Protein AF-A0A7I4BQN8-F1 (afdb_monomer)

InterPro domains:
  IPR002719 Retinoblastoma-associated protein, B-box [PF01857] (21-148)
  IPR013763 Cyclin-like domain [SM00385] (34-144)
  IPR028309 Retinoblastoma protein family [PTHR13742] (4-157)
  IPR036915 Cyclin-like superfamily [SSF47954] (19-157)

Sequence (182 aa):
MVVPQRPNPQAGGETCAETCINVFFQKVLKLAAVRIRNLCERLQQSQQVVERVNRALHHALNHETGLFFNRHIDQIILCCVYGICKVSKVNVTFRDIIYHYRKQPQCKPYVFRNVLLDGSVVWRSGKAGQETGDIIRFYNEVFVPSTKSFLLQVGSSAGVAVPSSVGVPYERNQGEGDPLSW

pLDDT: mean 80.99, std 22.47, range [32.09, 98.69]

Structure (mmCIF, N/CA/C/O backbone):
data_AF-A0A7I4BQN8-F1
#
_entry.id   AF-A0A7I4BQN8-F1
#
loop_
_atom_site.group_PDB
_atom_site.id
_atom_site.type_symbol
_atom_site.label_atom_id
_atom_site.label_alt_id
_atom_site.label_comp_id
_atom_site.label_asym_id
_atom_site.label_entity_id
_atom_site.label_seq_id
_atom_site.pdbx_PDB_ins_code
_atom_site.Cartn_x
_atom_site.Cartn_y
_atom_site.Cartn_z
_atom_site.occupancy
_atom_site.B_iso_or_equiv
_atom_site.auth_seq_id
_atom_site.auth_comp_id
_atom_site.auth_asym_id
_atom_site.auth_atom_id
_atom_site.pdbx_PDB_model_num
ATOM 1 N N . MET A 1 1 ? 38.371 32.987 -44.147 1.00 41.25 1 MET A N 1
ATOM 2 C CA . MET A 1 1 ? 38.234 31.614 -43.617 1.00 41.25 1 MET A CA 1
ATOM 3 C C . MET A 1 1 ? 37.300 31.683 -42.420 1.00 41.25 1 MET A C 1
ATOM 5 O O . MET A 1 1 ? 37.658 32.321 -41.441 1.00 41.25 1 MET A O 1
ATOM 9 N N . VAL A 1 2 ? 36.079 31.155 -42.532 1.00 45.06 2 VAL A N 1
ATOM 10 C CA . VAL A 1 2 ? 35.080 31.182 -41.450 1.00 45.06 2 VAL A CA 1
ATOM 11 C C . VAL A 1 2 ? 35.150 29.844 -40.720 1.00 45.06 2 VAL A C 1
ATOM 13 O O . VAL A 1 2 ? 34.998 28.795 -41.339 1.00 45.06 2 VAL A O 1
ATOM 16 N N . VAL A 1 3 ? 35.442 29.886 -39.422 1.00 51.47 3 VAL A N 1
ATOM 17 C CA . VAL A 1 3 ? 35.467 28.710 -38.544 1.00 51.47 3 VAL A CA 1
ATOM 18 C C . VAL A 1 3 ? 34.018 28.265 -38.300 1.00 51.47 3 VAL A C 1
ATOM 20 O O . VAL A 1 3 ? 33.203 29.113 -37.930 1.00 51.47 3 VAL A O 1
ATOM 23 N N . PRO A 1 4 ? 33.655 26.981 -38.482 1.00 48.03 4 PRO A N 1
ATOM 24 C CA . PRO A 1 4 ? 32.304 26.529 -38.189 1.00 48.03 4 PRO A CA 1
ATOM 25 C C . PRO A 1 4 ? 32.097 26.527 -36.672 1.00 48.03 4 PRO A C 1
ATOM 27 O O . PRO A 1 4 ? 32.799 25.831 -35.936 1.00 48.03 4 PRO A O 1
ATOM 30 N N . GLN A 1 5 ? 31.142 27.325 -36.197 1.00 51.38 5 GLN A N 1
ATOM 31 C CA . GLN A 1 5 ? 30.712 27.284 -34.804 1.00 51.38 5 GLN A CA 1
ATOM 32 C C . GLN A 1 5 ? 30.007 25.950 -34.525 1.00 51.38 5 GLN A C 1
ATOM 34 O O . GLN A 1 5 ? 29.141 25.515 -35.285 1.00 51.38 5 GLN A O 1
ATOM 39 N N . ARG A 1 6 ? 30.398 25.292 -33.428 1.00 54.22 6 ARG A N 1
ATOM 40 C CA . ARG A 1 6 ? 29.729 24.090 -32.917 1.00 54.22 6 ARG A CA 1
ATOM 41 C C . ARG A 1 6 ? 28.291 24.443 -32.506 1.00 54.22 6 ARG A C 1
ATOM 43 O O . ARG A 1 6 ? 28.106 25.485 -31.878 1.00 54.22 6 ARG A O 1
ATOM 50 N N . PRO A 1 7 ? 27.289 23.599 -32.807 1.00 46.56 7 PRO A N 1
ATOM 51 C CA . PRO A 1 7 ? 25.925 23.837 -32.356 1.00 46.56 7 PRO A CA 1
ATOM 52 C C . PRO A 1 7 ? 25.850 23.807 -30.822 1.00 46.56 7 PRO A C 1
ATOM 54 O O . PRO A 1 7 ? 26.433 22.943 -30.166 1.00 46.56 7 PRO A O 1
ATOM 57 N N . ASN A 1 8 ? 25.151 24.797 -30.268 1.00 51.88 8 ASN A N 1
ATOM 58 C CA . ASN A 1 8 ? 24.903 24.979 -28.841 1.00 51.88 8 ASN A CA 1
ATOM 59 C C . ASN A 1 8 ? 24.049 23.807 -28.292 1.00 51.88 8 ASN A C 1
ATOM 61 O O . ASN A 1 8 ? 23.021 23.509 -28.898 1.00 51.88 8 ASN A O 1
ATOM 65 N N . PRO A 1 9 ? 24.392 23.158 -27.158 1.00 52.00 9 PRO A N 1
ATOM 66 C CA . PRO A 1 9 ? 23.610 22.041 -26.613 1.00 52.00 9 PRO A CA 1
ATOM 67 C C . PRO A 1 9 ? 22.305 22.451 -25.905 1.00 52.00 9 PRO A C 1
ATOM 69 O O . PRO A 1 9 ? 21.600 21.601 -25.367 1.00 52.00 9 PRO A O 1
ATOM 72 N N . GLN A 1 10 ? 21.941 23.735 -25.897 1.00 51.72 10 GLN A N 1
ATOM 73 C CA . GLN A 1 10 ? 20.692 24.216 -25.298 1.00 51.72 10 GLN A CA 1
ATOM 74 C C . GLN A 1 10 ? 19.518 24.120 -26.279 1.00 51.72 10 GLN A C 1
ATOM 76 O O . GLN A 1 10 ? 18.952 25.118 -26.711 1.00 51.72 10 GLN A O 1
ATOM 81 N N . ALA A 1 11 ? 19.136 22.892 -26.605 1.00 48.22 11 ALA A N 1
ATOM 82 C CA . ALA A 1 11 ? 17.805 22.573 -27.102 1.00 48.22 11 ALA A CA 1
ATOM 83 C C . ALA A 1 11 ? 17.285 21.414 -26.251 1.00 48.22 11 ALA A C 1
ATOM 85 O O . ALA A 1 11 ? 17.312 20.256 -26.657 1.00 48.22 11 ALA A O 1
ATOM 86 N N . GLY A 1 12 ? 16.888 21.738 -25.017 1.00 56.34 12 GLY A N 1
ATOM 87 C CA . GLY A 1 12 ? 16.214 20.820 -24.101 1.00 56.34 12 GLY A CA 1
ATOM 88 C C . GLY A 1 12 ? 14.800 20.525 -24.591 1.00 56.34 12 GLY A C 1
ATOM 89 O O . GLY A 1 12 ? 13.831 21.006 -24.013 1.00 56.34 12 GLY A O 1
ATOM 90 N N . GLY A 1 13 ? 14.687 19.801 -25.702 1.00 61.22 13 GLY A N 1
ATOM 91 C CA . GLY A 1 13 ? 13.446 19.141 -26.072 1.00 61.22 13 GLY A CA 1
ATOM 92 C C . GLY A 1 13 ? 13.285 17.916 -25.186 1.00 61.22 13 GLY A C 1
ATOM 93 O O . GLY A 1 13 ? 14.194 17.087 -25.143 1.00 61.22 13 GLY A O 1
ATOM 94 N N . GLU A 1 14 ? 12.154 17.814 -24.485 1.00 63.44 14 GLU A N 1
ATOM 95 C CA . GLU A 1 14 ? 11.767 16.572 -23.814 1.00 63.44 14 GLU A CA 1
ATOM 96 C C . GLU A 1 14 ? 11.912 15.417 -24.809 1.00 63.44 14 GLU A C 1
ATOM 98 O O . GLU A 1 14 ? 11.406 15.457 -25.936 1.00 63.44 14 GLU A O 1
ATOM 103 N N . THR A 1 15 ? 12.660 14.394 -24.419 1.00 82.19 15 THR A N 1
ATOM 104 C CA . THR A 1 15 ? 12.849 13.225 -25.268 1.00 82.19 15 THR A CA 1
ATOM 105 C C . THR A 1 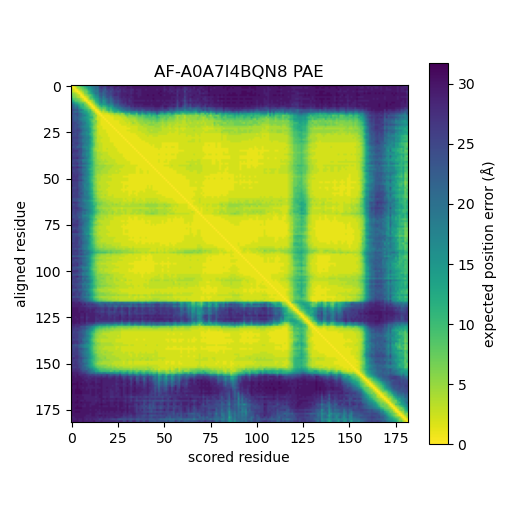15 ? 11.535 12.449 -25.357 1.00 82.19 15 THR A C 1
ATOM 107 O O . THR A 1 15 ? 10.757 12.386 -24.405 1.00 82.19 15 THR A O 1
ATOM 110 N N . CYS A 1 16 ? 11.297 11.767 -26.482 1.00 84.62 16 CYS A N 1
ATOM 111 C CA . CY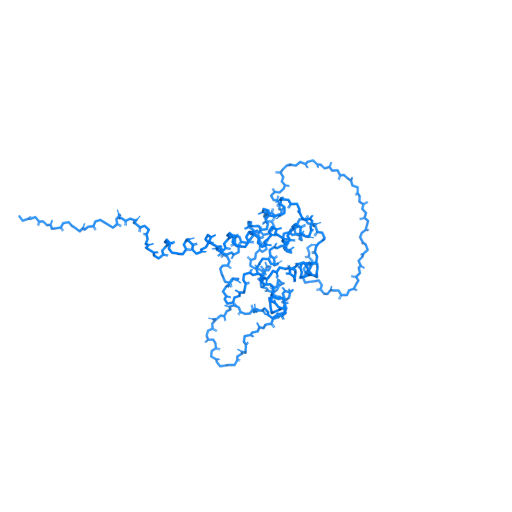S A 1 16 ? 10.142 10.871 -26.629 1.00 84.62 16 CYS A CA 1
ATOM 112 C C . CYS A 1 16 ? 10.051 9.848 -25.471 1.00 84.62 16 CYS A C 1
ATOM 114 O O . CYS A 1 16 ? 8.956 9.498 -25.029 1.00 84.62 16 CYS A O 1
ATOM 116 N N . ALA A 1 17 ? 11.200 9.420 -24.928 1.00 86.00 17 ALA A N 1
ATOM 117 C CA . ALA A 1 17 ? 11.277 8.529 -23.774 1.00 86.00 17 ALA A CA 1
ATOM 118 C C . ALA A 1 17 ? 10.725 9.175 -22.491 1.00 86.00 17 ALA A C 1
ATOM 120 O O . ALA A 1 17 ? 9.908 8.558 -21.807 1.00 86.00 17 ALA A O 1
ATOM 121 N N . GLU A 1 18 ? 11.109 10.417 -22.189 1.00 88.25 18 GLU A N 1
ATOM 122 C CA . GLU A 1 18 ? 10.590 11.169 -21.039 1.00 88.25 18 GLU A CA 1
ATOM 123 C C . GLU A 1 18 ? 9.077 11.372 -21.149 1.00 88.25 18 GLU A C 1
ATOM 125 O O . GLU A 1 18 ? 8.344 11.091 -20.198 1.00 88.25 18 GLU A O 1
ATOM 130 N N . THR A 1 19 ? 8.575 11.749 -22.330 1.00 90.12 19 THR A N 1
ATOM 131 C CA . THR A 1 19 ? 7.130 11.870 -22.566 1.00 90.12 19 THR A CA 1
ATOM 132 C C . THR A 1 19 ? 6.407 10.537 -22.343 1.00 90.12 19 THR A C 1
ATOM 134 O O . THR A 1 19 ? 5.370 10.498 -21.676 1.00 90.12 19 THR A O 1
ATOM 137 N N . CYS A 1 20 ? 6.949 9.425 -22.852 1.00 90.62 20 CYS A N 1
ATOM 138 C CA . CYS A 1 20 ? 6.362 8.094 -22.667 1.00 90.62 20 CYS A CA 1
ATOM 139 C C . CYS A 1 20 ? 6.287 7.694 -21.188 1.00 90.62 20 CYS A C 1
ATOM 141 O O . CYS A 1 20 ? 5.246 7.216 -20.727 1.00 90.62 20 CYS A O 1
ATOM 143 N N . ILE A 1 21 ? 7.370 7.916 -20.440 1.00 88.25 21 ILE A N 1
ATOM 144 C CA . ILE A 1 21 ? 7.441 7.633 -19.004 1.00 88.25 21 ILE A CA 1
ATOM 145 C C . ILE A 1 21 ? 6.419 8.492 -18.251 1.00 88.25 21 ILE A C 1
ATOM 147 O O . ILE A 1 21 ? 5.638 7.960 -17.460 1.00 88.25 21 ILE A O 1
ATOM 151 N N . ASN A 1 22 ? 6.338 9.787 -18.555 1.00 89.00 22 ASN A N 1
ATOM 152 C CA . ASN A 1 22 ? 5.383 10.700 -17.927 1.00 89.00 22 ASN A CA 1
ATOM 153 C C . ASN A 1 22 ? 3.931 10.253 -18.147 1.00 89.00 22 ASN A C 1
ATOM 155 O O . ASN A 1 22 ? 3.148 10.173 -17.196 1.00 89.00 22 ASN A O 1
ATOM 159 N N . VAL A 1 23 ? 3.565 9.890 -19.380 1.00 92.25 23 VAL A N 1
ATOM 160 C CA . VAL A 1 23 ? 2.219 9.385 -19.696 1.00 92.25 23 VAL A CA 1
ATOM 161 C C . VAL A 1 23 ? 1.932 8.072 -18.964 1.00 92.25 23 VAL A C 1
ATOM 163 O O . VAL A 1 23 ? 0.823 7.879 -18.453 1.00 92.25 23 VAL A O 1
ATOM 166 N N . PHE A 1 24 ? 2.911 7.168 -18.887 1.00 90.38 24 PHE A N 1
ATOM 167 C CA . PHE A 1 24 ? 2.781 5.920 -18.140 1.00 90.38 24 PHE A CA 1
ATOM 168 C C . PHE A 1 24 ? 2.517 6.183 -16.652 1.00 90.38 24 PHE A C 1
ATOM 170 O O . PHE A 1 24 ? 1.503 5.715 -16.126 1.00 90.38 24 PHE A O 1
ATOM 177 N N . PHE A 1 25 ? 3.350 6.993 -15.993 1.00 89.12 25 PHE A N 1
ATOM 178 C CA . PHE A 1 25 ? 3.177 7.339 -14.580 1.00 89.12 25 PHE A CA 1
ATOM 179 C C . PHE A 1 25 ? 1.830 8.012 -14.319 1.00 89.12 25 PHE A C 1
ATOM 181 O O . PHE A 1 25 ? 1.128 7.632 -13.384 1.00 89.12 25 PHE A O 1
ATOM 188 N N . GLN A 1 26 ? 1.396 8.940 -15.175 1.00 92.50 26 GLN A N 1
ATOM 189 C CA . GLN A 1 26 ? 0.079 9.564 -15.040 1.00 92.50 26 GLN A CA 1
ATOM 190 C C . GLN A 1 26 ? -1.063 8.543 -15.084 1.00 92.50 26 GLN A C 1
ATOM 192 O O . GLN A 1 26 ? -2.012 8.646 -14.306 1.00 92.50 26 GLN A O 1
ATOM 197 N N . LYS A 1 27 ? -0.998 7.550 -15.979 1.00 94.38 27 LYS A N 1
ATOM 198 C CA . LYS A 1 27 ? -2.008 6.483 -16.050 1.00 94.38 27 LYS A CA 1
ATOM 199 C C . LYS A 1 27 ? -1.984 5.606 -14.799 1.00 94.38 27 LYS A C 1
ATOM 201 O O . LYS A 1 27 ? -3.048 5.307 -14.256 1.00 94.38 27 LYS A O 1
ATOM 206 N N . VAL A 1 28 ? -0.794 5.240 -14.325 1.00 92.88 28 VAL A N 1
ATOM 207 C CA . VAL A 1 28 ? -0.602 4.448 -13.102 1.00 92.88 28 VAL A CA 1
ATOM 208 C C . VAL A 1 28 ? -1.170 5.176 -11.882 1.00 92.88 28 VAL A C 1
ATOM 210 O O . VAL A 1 28 ? -1.964 4.597 -11.141 1.00 92.88 28 VAL A O 1
ATOM 213 N N . LEU A 1 29 ? -0.845 6.460 -11.714 1.00 94.56 29 LEU A N 1
ATOM 214 C CA . LEU A 1 29 ? -1.335 7.283 -10.608 1.00 94.56 29 LEU A CA 1
ATOM 215 C C . LEU A 1 29 ? -2.854 7.477 -10.665 1.00 94.56 29 LEU A C 1
ATOM 217 O O . LEU A 1 29 ? -3.524 7.328 -9.647 1.00 94.56 29 LEU A O 1
ATOM 221 N N . LYS A 1 30 ? -3.430 7.722 -11.850 1.00 95.81 30 LYS A N 1
ATOM 222 C CA . LYS A 1 30 ? -4.893 7.817 -12.024 1.00 95.81 30 LYS A CA 1
ATOM 223 C C . LYS A 1 30 ? -5.597 6.517 -11.638 1.00 95.81 30 LYS A C 1
ATOM 225 O O . LYS A 1 30 ? -6.585 6.545 -10.905 1.00 95.81 30 LYS A O 1
ATOM 230 N N . LEU A 1 31 ? -5.088 5.377 -12.106 1.00 96.25 31 LEU A N 1
ATOM 231 C CA . LEU A 1 31 ? -5.624 4.062 -11.759 1.00 96.25 31 LEU A CA 1
ATOM 232 C C . LEU A 1 31 ? -5.550 3.815 -10.249 1.00 96.25 31 LEU A C 1
ATOM 234 O O . LEU A 1 31 ? -6.529 3.380 -9.640 1.00 96.25 31 LEU A O 1
ATOM 238 N N . ALA A 1 32 ? -4.406 4.116 -9.641 1.00 97.62 32 ALA A N 1
ATOM 239 C CA . ALA A 1 32 ? -4.209 3.937 -8.216 1.00 97.62 32 ALA A CA 1
ATOM 240 C C . ALA A 1 32 ? -5.113 4.854 -7.383 1.00 97.62 32 ALA A C 1
ATOM 242 O O . ALA A 1 32 ? -5.718 4.382 -6.426 1.00 97.62 32 ALA A O 1
ATOM 243 N N . ALA A 1 33 ? -5.307 6.111 -7.790 1.00 97.88 33 ALA A N 1
ATOM 244 C CA . ALA A 1 33 ? -6.221 7.042 -7.130 1.00 97.88 33 ALA A CA 1
ATOM 245 C C . ALA A 1 33 ? -7.671 6.529 -7.129 1.00 97.88 33 ALA A C 1
ATOM 247 O O . ALA A 1 33 ? -8.361 6.618 -6.112 1.00 97.88 33 ALA A O 1
ATOM 248 N N . VAL A 1 34 ? -8.130 5.921 -8.232 1.00 98.06 34 VAL A N 1
ATOM 249 C CA . VAL A 1 34 ? -9.453 5.271 -8.290 1.00 98.06 34 VAL A CA 1
ATOM 250 C C . VAL A 1 34 ? -9.530 4.102 -7.306 1.00 98.06 34 VAL A C 1
ATOM 252 O O . VAL A 1 34 ? -10.519 3.976 -6.582 1.00 98.06 34 VAL A O 1
ATOM 255 N N . ARG A 1 35 ? -8.496 3.255 -7.242 1.00 98.25 35 ARG A N 1
ATOM 256 C CA . ARG A 1 35 ? -8.448 2.108 -6.318 1.00 98.25 35 ARG A CA 1
ATOM 257 C C . ARG A 1 35 ? -8.409 2.543 -4.854 1.00 98.25 35 ARG A C 1
ATOM 259 O O . ARG A 1 35 ? -9.150 1.977 -4.051 1.00 98.25 35 ARG A O 1
ATOM 266 N N . ILE A 1 36 ? -7.602 3.558 -4.531 1.00 98.56 36 ILE A N 1
ATOM 267 C CA . ILE A 1 36 ? -7.510 4.178 -3.203 1.00 98.56 36 ILE A CA 1
ATOM 268 C C . ILE A 1 36 ? -8.873 4.720 -2.798 1.00 98.56 36 ILE A C 1
ATOM 270 O O . ILE A 1 36 ? -9.371 4.343 -1.743 1.00 98.56 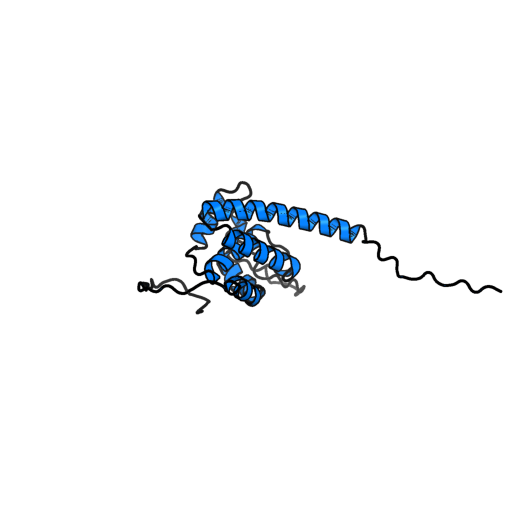36 ILE A O 1
ATOM 274 N N . ARG A 1 37 ? -9.506 5.541 -3.646 1.00 98.25 37 ARG A N 1
ATOM 275 C CA . ARG A 1 37 ? -10.812 6.137 -3.344 1.00 98.25 37 ARG A CA 1
ATOM 276 C C . ARG A 1 37 ? -11.849 5.065 -3.011 1.00 98.25 37 ARG A C 1
ATOM 278 O O . ARG A 1 37 ? -12.405 5.085 -1.922 1.00 98.25 37 ARG A O 1
ATOM 285 N N . ASN A 1 38 ? -12.012 4.067 -3.882 1.00 97.88 38 ASN A N 1
ATOM 286 C CA . ASN A 1 38 ? -12.952 2.964 -3.654 1.00 97.88 38 ASN A CA 1
ATOM 287 C C . ASN A 1 38 ? -12.657 2.175 -2.366 1.00 97.88 38 ASN A C 1
ATOM 289 O O . ASN A 1 38 ? -13.575 1.674 -1.718 1.00 97.88 38 ASN A O 1
ATOM 293 N N . LEU A 1 39 ? -11.380 1.982 -2.021 1.00 98.31 39 LEU A N 1
ATOM 294 C CA . LEU A 1 39 ? -10.988 1.252 -0.816 1.00 98.31 39 LEU A CA 1
ATOM 295 C C . LEU A 1 39 ? -11.273 2.073 0.446 1.00 98.31 39 LEU A C 1
ATOM 297 O O . LEU A 1 39 ? -11.905 1.573 1.372 1.00 98.31 39 LEU A O 1
ATOM 301 N N . CYS A 1 40 ? -10.847 3.334 0.457 1.00 98.44 40 CYS A N 1
ATOM 302 C CA . CYS A 1 40 ? -11.034 4.265 1.561 1.00 98.44 40 CYS A CA 1
ATOM 303 C C . CYS A 1 40 ? -12.513 4.585 1.817 1.00 98.44 40 CYS A C 1
ATOM 305 O O . CYS A 1 40 ? -12.913 4.618 2.974 1.00 98.44 40 CYS A O 1
ATOM 307 N N . GLU A 1 41 ? -13.338 4.735 0.776 1.00 97.94 41 GLU A N 1
ATOM 308 C CA . GLU A 1 41 ? -14.796 4.901 0.910 1.00 97.94 41 GLU A CA 1
ATOM 309 C C . GLU A 1 41 ? -15.427 3.710 1.641 1.00 97.94 41 GLU A C 1
ATOM 311 O O . GLU A 1 41 ? -16.210 3.878 2.574 1.00 97.94 41 GLU A O 1
ATOM 316 N N . ARG A 1 42 ? -15.043 2.483 1.269 1.00 97.88 42 ARG A N 1
ATOM 317 C CA . ARG A 1 42 ? -15.546 1.263 1.919 1.00 97.88 42 ARG A CA 1
ATOM 318 C C . ARG A 1 42 ? -15.056 1.106 3.359 1.00 97.88 42 ARG A C 1
ATOM 320 O O . ARG A 1 42 ? -15.768 0.511 4.159 1.00 97.88 42 ARG A O 1
ATOM 327 N N . LEU A 1 43 ? -13.871 1.633 3.660 1.00 97.88 43 LEU A N 1
ATOM 328 C CA . LEU A 1 43 ? -13.301 1.733 5.005 1.00 97.88 43 LEU A CA 1
ATOM 329 C C . LEU A 1 43 ? -13.816 2.961 5.779 1.00 97.88 43 LEU A C 1
ATOM 331 O O . LEU A 1 43 ? -13.325 3.215 6.874 1.00 97.88 43 LEU A O 1
ATOM 335 N N . GLN A 1 44 ? -14.758 3.734 5.223 1.00 97.69 44 GLN A N 1
ATOM 336 C CA . GLN A 1 44 ? -15.331 4.940 5.838 1.00 97.69 44 GLN A CA 1
ATOM 337 C C . GLN A 1 44 ? -14.283 6.003 6.215 1.00 97.69 44 GLN A C 1
ATOM 339 O O . GLN A 1 44 ? -14.393 6.687 7.230 1.00 97.69 44 GLN A O 1
ATOM 344 N N . GLN A 1 45 ? -13.240 6.142 5.397 1.00 97.69 45 GLN A N 1
ATOM 345 C CA . GLN A 1 45 ? -12.167 7.108 5.621 1.00 97.69 45 GLN A CA 1
ATOM 346 C C . GLN A 1 45 ? -12.530 8.487 5.065 1.00 97.69 45 GLN A C 1
ATOM 348 O O . GLN A 1 45 ? -13.197 8.607 4.037 1.00 97.69 45 GLN A O 1
ATOM 353 N N . SER A 1 46 ? -12.054 9.542 5.731 1.00 96.88 46 SER A N 1
ATOM 354 C CA . SER A 1 46 ? -12.304 10.921 5.306 1.00 96.88 46 SER A CA 1
ATOM 355 C C . SER A 1 46 ? -11.530 11.284 4.035 1.00 96.88 46 SER A C 1
ATOM 357 O O . SER A 1 46 ? -10.478 10.717 3.732 1.00 96.88 46 SER A O 1
ATOM 359 N N . GLN A 1 47 ? -12.007 12.306 3.321 1.00 96.62 47 GLN A N 1
ATOM 360 C CA . GLN A 1 47 ? -11.325 12.841 2.139 1.00 96.62 47 GLN A CA 1
ATOM 361 C C . GLN A 1 47 ? -9.881 13.289 2.446 1.00 96.62 47 GLN A C 1
ATOM 363 O O . GLN A 1 47 ? -8.973 13.068 1.648 1.00 96.62 47 GLN A O 1
ATOM 368 N N . GLN A 1 48 ? -9.641 13.819 3.650 1.00 96.06 48 GLN A N 1
ATOM 369 C CA . GLN A 1 48 ? -8.302 14.173 4.131 1.00 96.06 48 GLN A CA 1
ATOM 370 C C . GLN A 1 48 ? -7.368 12.953 4.209 1.00 96.06 48 GLN A C 1
ATOM 372 O O . GLN A 1 48 ? -6.201 13.034 3.827 1.00 96.06 48 GLN A O 1
ATOM 377 N N . VAL A 1 49 ? -7.869 11.799 4.667 1.00 96.38 49 VAL A N 1
ATOM 378 C CA . VAL A 1 49 ? -7.097 10.545 4.671 1.00 96.38 49 VAL A CA 1
ATOM 379 C C . VAL A 1 49 ? -6.813 10.092 3.240 1.00 96.38 49 VAL A C 1
ATOM 381 O O . VAL A 1 49 ? -5.670 9.764 2.930 1.00 96.38 49 VAL A O 1
ATOM 384 N N . VAL A 1 50 ? -7.807 10.140 2.347 1.00 98.00 50 VAL A N 1
ATOM 385 C CA . VAL A 1 50 ? -7.645 9.782 0.925 1.00 98.00 50 VAL A CA 1
ATOM 386 C C . VAL A 1 50 ? -6.538 10.606 0.263 1.00 98.00 50 VAL A C 1
ATOM 388 O O . VAL A 1 50 ? -5.681 10.057 -0.430 1.00 98.00 50 VAL A O 1
ATOM 391 N N . GLU A 1 51 ? -6.509 11.917 0.490 1.00 97.44 51 GLU A N 1
ATOM 392 C CA . GLU A 1 51 ? -5.480 12.812 -0.051 1.00 97.44 51 GLU A CA 1
ATOM 393 C C . GLU A 1 51 ? -4.089 12.485 0.495 1.00 97.44 51 GLU A C 1
ATOM 395 O O . GLU A 1 51 ? -3.125 12.390 -0.269 1.00 97.44 51 GLU A O 1
ATOM 400 N N . ARG A 1 52 ? -3.975 12.231 1.803 1.00 97.62 52 ARG A N 1
ATOM 401 C CA . ARG A 1 52 ? -2.711 11.817 2.433 1.00 97.62 52 ARG A CA 1
ATOM 402 C C . ARG A 1 52 ? -2.217 10.466 1.910 1.00 97.62 52 ARG A C 1
ATOM 404 O O . ARG A 1 52 ? -1.021 10.327 1.665 1.00 97.62 52 ARG A O 1
ATOM 411 N N . VAL A 1 53 ? -3.112 9.505 1.666 1.00 98.31 53 VAL A N 1
ATOM 412 C CA . VAL A 1 53 ? -2.774 8.213 1.039 1.00 98.31 53 VAL A CA 1
ATOM 413 C C . VAL A 1 53 ? -2.271 8.412 -0.388 1.00 98.31 53 VAL A C 1
ATOM 415 O O . VAL A 1 53 ? -1.248 7.835 -0.750 1.00 98.31 53 VAL A O 1
ATOM 418 N N . ASN A 1 54 ? -2.927 9.257 -1.189 1.00 97.94 54 ASN A N 1
ATOM 419 C CA . ASN A 1 54 ? -2.446 9.575 -2.537 1.00 97.94 54 ASN A CA 1
ATOM 420 C C . ASN A 1 54 ? -1.058 10.233 -2.496 1.00 97.94 54 ASN A C 1
ATOM 422 O O . ASN A 1 54 ? -0.177 9.839 -3.258 1.00 97.94 54 ASN A O 1
ATOM 426 N N . ARG A 1 55 ? -0.814 11.164 -1.563 1.00 97.38 55 ARG A N 1
ATOM 427 C CA . ARG A 1 55 ? 0.517 11.763 -1.356 1.00 97.38 55 ARG A CA 1
ATOM 428 C C . ARG A 1 55 ? 1.571 10.716 -0.984 1.00 97.38 55 ARG A C 1
ATOM 430 O O . ARG A 1 55 ? 2.664 10.750 -1.542 1.00 97.38 55 ARG A O 1
ATOM 437 N N . ALA A 1 56 ? 1.243 9.780 -0.091 1.00 97.62 56 ALA A N 1
ATOM 438 C CA . ALA A 1 56 ? 2.128 8.675 0.280 1.00 97.62 56 ALA A CA 1
ATOM 439 C C . ALA A 1 56 ? 2.445 7.758 -0.903 1.00 97.62 56 ALA A C 1
ATOM 441 O O . ALA A 1 56 ? 3.606 7.410 -1.100 1.00 97.62 56 ALA A O 1
ATOM 442 N N . LEU A 1 57 ? 1.451 7.428 -1.729 1.00 97.44 57 LEU A N 1
ATOM 443 C CA . LEU A 1 57 ? 1.676 6.624 -2.926 1.00 97.44 57 LEU A CA 1
ATOM 444 C C . LEU A 1 57 ? 2.557 7.359 -3.943 1.00 97.44 57 LEU A C 1
ATOM 446 O O . LEU A 1 57 ? 3.493 6.773 -4.477 1.00 97.44 57 LEU A O 1
ATOM 450 N N . HIS A 1 58 ? 2.283 8.641 -4.202 1.00 96.12 58 HIS A N 1
ATOM 451 C CA . HIS A 1 58 ? 3.097 9.458 -5.105 1.00 96.12 58 HIS A CA 1
ATOM 452 C C . HIS A 1 58 ? 4.551 9.517 -4.633 1.00 96.12 58 HIS A C 1
ATOM 454 O O . HIS A 1 58 ? 5.469 9.368 -5.436 1.00 96.12 58 HIS A O 1
ATOM 460 N N . HIS A 1 59 ? 4.771 9.707 -3.332 1.00 95.75 59 HIS A N 1
ATOM 461 C CA . HIS A 1 59 ? 6.111 9.688 -2.763 1.00 95.75 59 HIS A CA 1
ATOM 462 C C . HIS A 1 59 ? 6.782 8.323 -2.951 1.00 95.75 59 HIS A C 1
ATOM 464 O O . HIS A 1 59 ? 7.880 8.275 -3.500 1.00 95.75 59 HIS A O 1
ATOM 470 N N . ALA A 1 60 ? 6.096 7.229 -2.601 1.00 94.88 60 ALA A N 1
ATOM 471 C CA . ALA A 1 60 ? 6.624 5.875 -2.744 1.00 94.88 60 ALA A CA 1
ATOM 472 C C . ALA A 1 60 ? 7.004 5.532 -4.196 1.00 94.88 60 ALA A C 1
ATOM 474 O O . ALA A 1 60 ? 8.026 4.901 -4.429 1.00 94.88 60 ALA A O 1
ATOM 475 N N . LEU A 1 61 ? 6.219 5.971 -5.183 1.00 92.94 61 LEU A N 1
ATOM 476 C CA . LEU A 1 61 ? 6.496 5.682 -6.593 1.00 92.94 61 LEU A CA 1
ATOM 477 C C . LEU A 1 61 ? 7.579 6.575 -7.213 1.00 92.94 61 LEU A C 1
ATOM 479 O O . LEU A 1 61 ? 8.209 6.144 -8.173 1.00 92.94 61 LEU A O 1
ATOM 483 N N . ASN A 1 62 ? 7.793 7.788 -6.693 1.00 91.56 62 ASN A N 1
ATOM 484 C CA . ASN A 1 62 ? 8.751 8.745 -7.264 1.00 91.56 62 ASN A CA 1
ATOM 485 C C . ASN A 1 62 ? 10.107 8.764 -6.546 1.00 91.56 62 ASN A C 1
ATOM 487 O O . ASN A 1 62 ? 11.123 9.012 -7.187 1.00 91.56 62 ASN A O 1
ATOM 491 N N . HIS A 1 63 ? 10.126 8.538 -5.232 1.00 92.00 63 HIS A N 1
ATOM 492 C CA . HIS A 1 63 ? 11.328 8.670 -4.399 1.00 92.00 63 HIS A CA 1
ATOM 493 C C . HIS A 1 63 ? 11.811 7.311 -3.889 1.00 92.00 63 HIS A C 1
ATOM 495 O O . HIS A 1 63 ? 13.007 7.051 -3.884 1.00 92.00 63 HIS A O 1
ATOM 501 N N . GLU A 1 64 ? 10.882 6.407 -3.572 1.00 92.00 64 GLU A N 1
ATOM 502 C CA . GLU A 1 64 ? 11.181 5.057 -3.083 1.00 92.00 64 GLU A CA 1
ATOM 503 C C . GLU A 1 64 ? 10.957 4.003 -4.181 1.00 92.00 64 GLU A C 1
ATOM 505 O O . GLU A 1 64 ? 10.334 2.966 -3.959 1.00 92.00 64 GLU A O 1
ATOM 510 N N . THR A 1 65 ? 11.438 4.266 -5.402 1.00 88.88 65 THR A N 1
ATOM 511 C CA . THR A 1 65 ? 11.139 3.470 -6.616 1.00 88.88 65 THR A CA 1
ATOM 512 C C . THR A 1 65 ? 11.433 1.971 -6.466 1.00 88.88 65 THR A C 1
ATOM 514 O O . THR A 1 65 ? 10.728 1.135 -7.040 1.00 88.88 65 THR A O 1
ATOM 517 N N . GLY A 1 66 ? 12.414 1.609 -5.632 1.00 88.81 66 GLY A N 1
ATOM 518 C CA . GLY A 1 66 ? 12.720 0.223 -5.269 1.00 88.81 66 GLY A CA 1
ATOM 519 C C . GLY A 1 66 ? 11.551 -0.513 -4.601 1.00 88.81 66 GLY A C 1
ATOM 520 O O . GLY A 1 66 ? 11.419 -1.724 -4.771 1.00 88.81 66 GLY A O 1
ATOM 521 N N . LEU A 1 67 ? 10.641 0.188 -3.913 1.00 90.25 67 LEU A N 1
ATOM 522 C CA . LEU A 1 67 ? 9.414 -0.395 -3.359 1.00 90.25 67 LEU A CA 1
ATOM 523 C C . LEU A 1 67 ? 8.496 -0.939 -4.449 1.00 90.25 67 LEU A C 1
ATOM 525 O O . LEU A 1 67 ? 7.822 -1.936 -4.220 1.00 90.25 67 LEU A O 1
ATOM 529 N N . PHE A 1 68 ? 8.475 -0.334 -5.632 1.00 89.69 68 PHE A N 1
ATOM 530 C CA . PHE A 1 68 ? 7.604 -0.780 -6.715 1.00 89.69 68 PHE A CA 1
ATOM 531 C C . PHE A 1 68 ? 8.248 -1.847 -7.611 1.00 89.69 68 PHE A C 1
ATOM 533 O O . PHE A 1 68 ? 7.542 -2.631 -8.246 1.00 89.69 68 PHE A O 1
ATOM 540 N N . PHE A 1 69 ? 9.581 -1.921 -7.646 1.00 88.44 69 PHE A N 1
ATOM 541 C CA . PHE A 1 69 ? 10.290 -2.869 -8.499 1.00 88.44 69 PHE A CA 1
ATOM 542 C C . PHE A 1 69 ? 9.920 -4.328 -8.177 1.00 88.44 69 PHE A C 1
ATOM 544 O O . PHE A 1 69 ? 9.950 -4.752 -7.023 1.00 88.44 69 PHE A O 1
ATOM 551 N N . ASN A 1 70 ? 9.562 -5.089 -9.218 1.00 88.75 70 ASN A N 1
ATOM 552 C CA . ASN A 1 70 ? 9.112 -6.486 -9.139 1.00 88.75 70 ASN A CA 1
ATOM 553 C C . ASN A 1 70 ? 7.949 -6.733 -8.149 1.00 88.75 70 ASN A C 1
ATOM 555 O O . ASN A 1 70 ? 7.781 -7.837 -7.628 1.00 88.75 70 ASN A O 1
ATOM 559 N N . ARG A 1 71 ? 7.142 -5.699 -7.877 1.00 93.31 71 ARG A N 1
ATOM 560 C CA . ARG A 1 71 ? 6.005 -5.749 -6.956 1.00 93.31 71 ARG A CA 1
ATOM 561 C C . ARG A 1 71 ? 4.732 -5.230 -7.611 1.00 93.31 71 ARG A C 1
ATOM 563 O O . ARG A 1 71 ? 4.740 -4.464 -8.571 1.00 93.31 71 ARG A O 1
ATOM 570 N N . HIS A 1 72 ? 3.599 -5.691 -7.100 1.00 95.81 72 HIS A N 1
ATOM 571 C CA . HIS A 1 72 ? 2.291 -5.280 -7.583 1.00 95.81 72 HIS A CA 1
ATOM 572 C C . HIS A 1 72 ? 1.913 -3.932 -6.967 1.00 95.81 72 HIS A C 1
ATOM 574 O O . HIS A 1 72 ? 2.033 -3.753 -5.759 1.00 95.81 72 HIS A O 1
ATOM 580 N N . ILE A 1 73 ? 1.368 -3.000 -7.753 1.00 96.38 73 ILE A N 1
ATOM 581 C CA . ILE A 1 73 ? 1.021 -1.663 -7.240 1.00 96.38 73 ILE A CA 1
ATOM 582 C C . ILE A 1 73 ? 0.051 -1.709 -6.055 1.00 96.38 73 ILE A C 1
ATOM 584 O O . ILE A 1 73 ? 0.171 -0.912 -5.129 1.00 96.38 73 ILE A O 1
ATOM 588 N N . ASP A 1 74 ? -0.874 -2.675 -6.038 1.00 98.12 74 ASP A N 1
ATOM 589 C CA . ASP A 1 74 ? -1.807 -2.791 -4.918 1.00 98.12 74 ASP A CA 1
ATOM 590 C C . ASP A 1 74 ? -1.088 -3.156 -3.607 1.00 98.12 74 ASP A C 1
ATOM 592 O O . ASP A 1 74 ? -1.564 -2.745 -2.563 1.00 98.12 74 ASP A O 1
ATOM 596 N N . GLN A 1 75 ? 0.086 -3.808 -3.618 1.00 98.12 75 GLN A N 1
ATOM 597 C CA . GLN A 1 75 ? 0.882 -3.995 -2.389 1.00 98.12 75 GLN A CA 1
ATOM 598 C C . GLN A 1 75 ? 1.246 -2.636 -1.777 1.00 98.12 75 GLN A C 1
ATOM 600 O O . GLN A 1 75 ? 1.052 -2.411 -0.586 1.00 98.12 75 GLN A O 1
ATOM 605 N N . ILE A 1 76 ? 1.678 -1.697 -2.621 1.00 97.94 76 ILE A N 1
ATOM 606 C CA . ILE A 1 76 ? 2.056 -0.343 -2.207 1.00 97.94 76 ILE A CA 1
ATOM 607 C C . ILE A 1 76 ? 0.823 0.438 -1.749 1.00 97.94 76 ILE A C 1
ATOM 609 O O . ILE A 1 76 ? 0.860 1.075 -0.702 1.00 97.94 76 ILE A O 1
ATOM 613 N N . ILE A 1 77 ? -0.299 0.328 -2.469 1.00 98.56 77 ILE A N 1
ATOM 614 C CA . ILE A 1 77 ? -1.565 0.974 -2.088 1.00 98.56 77 ILE A CA 1
ATOM 615 C C . ILE A 1 77 ? -2.029 0.510 -0.702 1.00 98.56 77 ILE A C 1
ATOM 617 O O . ILE A 1 77 ? -2.346 1.353 0.137 1.00 98.56 77 ILE A O 1
ATOM 621 N N . LEU A 1 78 ? -2.066 -0.803 -0.440 1.00 98.69 78 LEU A N 1
ATOM 622 C CA . LEU A 1 78 ? -2.520 -1.334 0.852 1.00 98.69 78 LEU A CA 1
ATOM 623 C C . LEU A 1 78 ? -1.599 -0.873 1.995 1.00 98.69 78 LEU A C 1
ATOM 625 O O . LEU A 1 78 ? -2.095 -0.483 3.053 1.00 98.69 78 LEU A O 1
ATOM 629 N N . CYS A 1 79 ? -0.282 -0.839 1.768 1.00 98.62 79 CYS A N 1
ATOM 630 C CA . CYS A 1 79 ? 0.687 -0.314 2.730 1.00 98.62 79 CYS A CA 1
ATOM 631 C C . CYS A 1 79 ? 0.538 1.198 2.970 1.00 98.62 79 CYS A C 1
ATOM 633 O O . CYS A 1 79 ? 0.578 1.625 4.122 1.00 98.62 79 CYS A O 1
ATOM 635 N N . CYS A 1 80 ? 0.307 2.010 1.931 1.00 98.50 80 CYS A N 1
ATOM 636 C CA . CYS A 1 80 ? 0.044 3.446 2.078 1.00 98.50 80 CYS A CA 1
ATOM 637 C C . CYS A 1 80 ? -1.237 3.711 2.881 1.00 98.50 80 CYS A C 1
ATOM 639 O O . CYS A 1 80 ? -1.234 4.575 3.757 1.00 98.50 80 CYS A O 1
ATOM 641 N N . VAL A 1 81 ? -2.319 2.969 2.611 1.00 98.50 81 VAL A N 1
ATOM 642 C CA . VAL A 1 81 ? -3.580 3.084 3.364 1.00 98.50 81 VAL A CA 1
ATOM 643 C C . VAL A 1 81 ? -3.343 2.781 4.839 1.00 98.50 81 VAL A C 1
ATOM 645 O O . VAL A 1 81 ? -3.682 3.607 5.686 1.00 98.50 81 VAL A O 1
ATOM 648 N N . TYR A 1 82 ? -2.719 1.642 5.148 1.00 98.62 82 TYR A N 1
ATOM 649 C CA . TYR A 1 82 ? -2.438 1.266 6.532 1.00 98.62 82 TYR A CA 1
ATOM 650 C C . TYR A 1 82 ? -1.513 2.276 7.223 1.00 98.62 82 TYR A C 1
ATOM 652 O O . TYR A 1 82 ? -1.836 2.764 8.304 1.00 98.62 82 TYR A O 1
ATOM 660 N N . GLY A 1 83 ? -0.402 2.649 6.580 1.00 97.88 83 GLY A N 1
ATOM 661 C CA . GLY A 1 83 ? 0.578 3.585 7.130 1.00 97.88 83 GLY A CA 1
ATOM 662 C C . GLY A 1 83 ? -0.031 4.945 7.472 1.00 97.88 83 GLY A C 1
ATOM 663 O O . GLY A 1 83 ? 0.183 5.448 8.574 1.00 97.88 83 GLY A O 1
ATOM 664 N N . ILE A 1 84 ? -0.848 5.513 6.575 1.00 97.88 84 ILE A N 1
ATOM 665 C CA . ILE A 1 84 ? -1.532 6.791 6.820 1.00 97.88 84 ILE A CA 1
ATOM 666 C C . ILE A 1 84 ? -2.594 6.676 7.914 1.00 97.88 84 ILE A C 1
ATOM 668 O O . ILE A 1 84 ? -2.671 7.571 8.759 1.00 97.88 84 ILE A O 1
ATOM 672 N N . CYS A 1 85 ? -3.386 5.599 7.943 1.00 96.69 85 CYS A N 1
ATOM 673 C CA . CYS A 1 85 ? -4.355 5.388 9.023 1.00 96.69 85 CYS A CA 1
ATOM 674 C C . CYS A 1 85 ? -3.641 5.281 10.379 1.00 96.69 85 CYS A C 1
ATOM 676 O O . CYS A 1 85 ? -4.035 5.962 11.326 1.00 96.69 85 CYS A O 1
ATOM 678 N N . LYS A 1 86 ? -2.531 4.530 10.442 1.00 95.25 86 LYS A N 1
ATOM 679 C CA . LYS A 1 86 ? -1.725 4.345 11.657 1.00 95.25 86 LYS A CA 1
ATOM 680 C C . LYS A 1 86 ? -1.175 5.672 12.191 1.00 95.25 86 LYS A C 1
ATOM 682 O O . LYS A 1 86 ? -1.412 5.992 13.352 1.00 95.25 86 LYS A O 1
ATOM 687 N N . VAL A 1 87 ? -0.510 6.489 11.363 1.00 95.38 87 VAL A N 1
ATOM 688 C CA . VAL A 1 87 ? 0.021 7.799 11.816 1.00 95.38 87 VAL A CA 1
ATOM 689 C C . VAL A 1 87 ? -1.075 8.831 12.091 1.00 95.38 87 VAL A C 1
ATOM 691 O O . VAL A 1 87 ? -0.873 9.744 12.886 1.00 95.38 87 VAL A O 1
ATOM 694 N N . SER A 1 88 ? -2.252 8.674 11.479 1.00 93.62 88 SER A N 1
ATOM 695 C CA . SER A 1 88 ? -3.428 9.513 11.750 1.00 93.62 88 SER A CA 1
ATOM 696 C C . SER A 1 88 ? -4.228 9.044 12.971 1.00 93.62 88 SER A C 1
ATOM 698 O O . SER A 1 88 ? -5.274 9.622 13.254 1.00 93.62 88 SER A O 1
ATOM 700 N N . LYS A 1 89 ? -3.759 8.011 13.691 1.00 92.50 89 LYS A N 1
ATOM 701 C CA . LYS A 1 89 ? -4.434 7.407 14.853 1.00 92.50 89 LYS A CA 1
ATOM 702 C C . LYS A 1 89 ? -5.856 6.914 14.541 1.00 92.50 89 LYS A C 1
ATOM 704 O O . LYS A 1 89 ? -6.725 6.918 15.408 1.00 92.50 89 LYS A O 1
ATOM 709 N N . VAL A 1 90 ? -6.091 6.482 13.301 1.00 93.50 90 VAL A N 1
ATOM 710 C CA . VAL A 1 90 ? -7.349 5.865 12.868 1.00 93.50 90 VAL A CA 1
ATOM 711 C C . VAL A 1 90 ? -7.223 4.350 12.985 1.00 93.50 90 VAL A C 1
ATOM 713 O O . VAL A 1 90 ? -6.265 3.759 12.484 1.00 93.50 90 VAL A O 1
ATOM 716 N N . ASN A 1 91 ? -8.200 3.713 13.632 1.00 93.00 91 ASN A N 1
ATOM 717 C CA . ASN A 1 91 ? -8.195 2.271 13.848 1.00 93.00 91 ASN A CA 1
ATOM 718 C C . ASN A 1 91 ? -8.614 1.512 12.578 1.00 93.00 91 ASN A C 1
ATOM 720 O O . ASN A 1 91 ? -9.796 1.277 12.345 1.00 93.00 91 ASN A O 1
ATOM 724 N N . VAL A 1 92 ? -7.636 1.158 11.745 1.00 96.50 92 VAL A N 1
ATOM 725 C CA . VAL A 1 92 ? -7.813 0.321 10.552 1.00 96.50 92 VAL A CA 1
ATOM 726 C C . VAL A 1 92 ? -6.727 -0.745 10.548 1.00 96.50 92 VAL A C 1
ATOM 728 O O . VAL A 1 92 ? -5.536 -0.430 10.558 1.00 96.50 92 VAL A O 1
ATOM 731 N N . THR A 1 93 ? -7.123 -2.015 10.492 1.00 97.81 93 THR A N 1
ATOM 732 C CA . THR A 1 93 ? -6.183 -3.141 10.457 1.00 97.81 93 THR A CA 1
ATOM 733 C C . THR A 1 93 ? -5.905 -3.606 9.025 1.00 97.81 93 THR A C 1
ATOM 735 O O . THR A 1 93 ? -6.699 -3.385 8.105 1.00 97.81 93 THR A O 1
ATOM 738 N N . PHE A 1 94 ? -4.806 -4.342 8.817 1.00 98.06 94 PHE A N 1
ATOM 739 C CA . PHE A 1 94 ? -4.587 -5.041 7.544 1.00 98.06 94 PHE A CA 1
ATOM 740 C C . PHE A 1 94 ? -5.713 -6.030 7.227 1.00 98.06 94 PHE A C 1
ATOM 742 O O . PHE A 1 94 ? -6.046 -6.220 6.059 1.00 98.06 94 PHE A O 1
ATOM 749 N N . ARG A 1 95 ? -6.346 -6.630 8.241 1.00 98.19 95 ARG A N 1
ATOM 750 C CA . ARG A 1 95 ? -7.501 -7.512 8.048 1.00 98.19 95 ARG A CA 1
ATOM 751 C C . ARG A 1 95 ? -8.677 -6.759 7.422 1.00 98.19 95 ARG A C 1
ATOM 753 O O . ARG A 1 95 ? -9.245 -7.267 6.453 1.00 98.19 95 ARG A O 1
ATOM 760 N N . ASP A 1 96 ? -8.993 -5.562 7.914 1.00 98.31 96 ASP A N 1
ATOM 761 C CA . ASP A 1 96 ? -10.065 -4.710 7.374 1.00 98.31 96 ASP A CA 1
ATOM 762 C C . ASP A 1 96 ? -9.747 -4.281 5.941 1.00 98.31 96 ASP A C 1
ATOM 764 O O . ASP A 1 96 ? -10.558 -4.440 5.023 1.00 98.31 96 ASP A O 1
ATOM 768 N N . ILE A 1 97 ? -8.513 -3.819 5.724 1.00 98.69 97 ILE A N 1
ATOM 769 C CA . ILE A 1 97 ? -8.012 -3.410 4.411 1.00 98.69 97 ILE A CA 1
ATOM 770 C C . ILE A 1 97 ? -8.130 -4.559 3.403 1.00 98.69 97 ILE A C 1
ATOM 772 O O . ILE A 1 97 ? -8.707 -4.384 2.329 1.00 98.69 97 ILE A O 1
ATOM 776 N N . ILE A 1 98 ? -7.640 -5.755 3.745 1.00 98.56 98 ILE A N 1
ATOM 777 C CA . ILE A 1 98 ? -7.699 -6.932 2.870 1.00 98.56 98 ILE A CA 1
ATOM 778 C C . ILE A 1 98 ? -9.157 -7.357 2.634 1.00 98.56 98 ILE A C 1
ATOM 780 O O . ILE A 1 98 ? -9.511 -7.738 1.515 1.00 98.56 98 ILE A O 1
ATOM 784 N N . TYR A 1 99 ? -10.020 -7.289 3.653 1.00 98.50 99 TYR A N 1
ATOM 785 C CA . TYR A 1 99 ? -11.444 -7.605 3.521 1.00 98.50 99 TYR A CA 1
ATOM 786 C C . TYR A 1 99 ? -12.132 -6.725 2.467 1.00 98.50 99 TYR A C 1
ATOM 788 O O . TYR A 1 99 ? -12.855 -7.244 1.613 1.00 98.50 99 TYR A O 1
ATOM 796 N N . HIS A 1 100 ? -11.874 -5.416 2.465 1.00 98.50 100 HIS A N 1
ATOM 797 C CA . HIS A 1 100 ? -12.448 -4.507 1.470 1.00 98.50 100 HIS A CA 1
ATOM 798 C C . HIS A 1 100 ? -11.728 -4.552 0.118 1.00 98.50 100 HIS A C 1
ATOM 800 O O . HIS A 1 100 ? -12.386 -4.434 -0.917 1.00 98.50 100 HIS A O 1
ATOM 806 N N . TYR A 1 101 ? -10.417 -4.805 0.098 1.00 98.50 101 TYR A N 1
ATOM 807 C CA . TYR A 1 101 ? -9.656 -5.004 -1.136 1.00 98.50 101 TYR A CA 1
ATOM 808 C C . TYR A 1 101 ? -10.179 -6.190 -1.956 1.00 98.50 101 TYR A C 1
ATOM 810 O O . TYR A 1 101 ? -10.319 -6.081 -3.172 1.00 98.50 101 TYR A O 1
ATOM 818 N N . ARG A 1 102 ? -10.582 -7.287 -1.296 1.00 98.12 102 ARG A N 1
ATOM 819 C CA . ARG A 1 102 ? -11.195 -8.463 -1.947 1.00 98.12 102 ARG A CA 1
ATOM 820 C C . ARG A 1 102 ? -12.459 -8.163 -2.752 1.00 98.12 102 ARG A C 1
ATOM 822 O O . ARG A 1 102 ? -12.836 -8.972 -3.592 1.00 98.12 102 ARG A O 1
ATOM 829 N N . LYS A 1 103 ? -13.103 -7.019 -2.511 1.00 96.94 103 LYS A N 1
ATOM 830 C CA . LYS A 1 103 ? -14.302 -6.571 -3.232 1.00 96.94 103 LYS A CA 1
ATOM 831 C C . LYS A 1 103 ? -13.970 -5.765 -4.496 1.00 96.94 103 LYS A C 1
ATOM 833 O O . LYS A 1 103 ? -14.888 -5.345 -5.194 1.00 96.94 103 LYS A O 1
ATOM 838 N N . GLN A 1 104 ? -12.690 -5.505 -4.778 1.00 96.19 104 GLN A N 1
ATOM 839 C CA . GLN A 1 104 ? -12.254 -4.819 -5.993 1.00 96.19 104 GLN A CA 1
ATOM 840 C C . GLN A 1 104 ? -12.017 -5.822 -7.138 1.00 96.19 104 GLN A C 1
ATOM 842 O O . GLN A 1 104 ? -11.488 -6.910 -6.898 1.00 96.19 104 GLN A O 1
ATOM 847 N N . PRO A 1 105 ? -12.362 -5.472 -8.391 1.00 96.50 105 PRO A N 1
ATOM 848 C CA . PRO A 1 105 ? -12.344 -6.409 -9.519 1.00 96.50 105 PRO A CA 1
ATOM 849 C C . PRO A 1 105 ? -10.947 -6.944 -9.860 1.00 96.50 105 PRO A C 1
ATOM 851 O O . PRO A 1 105 ? -10.810 -8.061 -10.350 1.00 96.50 105 PRO A O 1
ATOM 854 N N . GLN A 1 106 ? -9.893 -6.174 -9.585 1.00 95.81 106 GLN A N 1
ATOM 855 C CA . GLN A 1 106 ? -8.513 -6.581 -9.845 1.00 95.81 106 GLN A CA 1
ATOM 856 C C . GLN A 1 106 ? -7.884 -7.413 -8.720 1.00 95.81 106 GLN A C 1
ATOM 858 O O . GLN A 1 106 ? -6.715 -7.777 -8.838 1.00 95.81 106 GLN A O 1
ATOM 863 N N . CYS A 1 107 ? -8.598 -7.675 -7.618 1.00 97.31 107 CYS A N 1
ATOM 864 C CA . CYS A 1 107 ? -8.019 -8.348 -6.460 1.00 97.31 107 CYS A CA 1
ATOM 865 C C . CYS A 1 107 ? -7.426 -9.711 -6.835 1.00 97.31 107 CYS A C 1
ATOM 867 O O . CYS A 1 107 ? -8.091 -10.564 -7.429 1.00 97.31 107 CYS A O 1
ATOM 869 N N . LYS A 1 108 ? -6.183 -9.950 -6.404 1.00 97.12 108 LYS A N 1
ATOM 870 C CA . LYS A 1 108 ? -5.520 -11.253 -6.499 1.00 97.12 108 LYS A CA 1
ATOM 871 C C . LYS A 1 108 ? -4.964 -11.664 -5.133 1.00 97.12 108 LYS A C 1
ATOM 873 O O . LYS A 1 108 ? -4.290 -10.853 -4.503 1.00 97.12 108 LYS A O 1
ATOM 878 N N . PRO A 1 109 ? -5.174 -12.912 -4.665 1.00 96.62 109 PRO A N 1
ATOM 879 C CA . PRO A 1 109 ? -4.703 -13.334 -3.344 1.00 96.62 109 PRO A CA 1
ATOM 880 C C . PRO A 1 109 ? -3.195 -13.181 -3.106 1.00 96.62 109 PRO A C 1
ATOM 882 O O . PRO A 1 109 ? -2.788 -12.919 -1.976 1.00 96.62 109 PRO A O 1
ATOM 885 N N . TYR A 1 110 ? -2.366 -13.312 -4.149 1.00 96.69 110 TYR A N 1
ATOM 886 C CA . TYR A 1 110 ? -0.912 -13.163 -4.023 1.00 96.69 110 TYR A CA 1
ATOM 887 C C . TYR A 1 110 ? -0.503 -11.753 -3.572 1.00 96.69 110 TYR A C 1
ATOM 889 O O . TYR A 1 110 ? 0.492 -11.619 -2.873 1.00 96.69 110 TYR A O 1
ATOM 897 N N . VAL A 1 111 ? -1.309 -10.724 -3.870 1.00 97.81 111 VAL A N 1
ATOM 898 C CA . VAL A 1 111 ? -1.042 -9.326 -3.487 1.00 97.81 111 VAL A CA 1
ATOM 899 C C . VAL A 1 111 ? -0.845 -9.181 -1.982 1.00 97.81 111 VAL A C 1
ATOM 901 O O . VAL A 1 111 ? -0.068 -8.332 -1.571 1.00 97.81 111 VAL A O 1
ATOM 904 N N . PHE A 1 112 ? -1.502 -10.010 -1.163 1.00 97.69 112 PHE A N 1
ATOM 905 C CA . PHE A 1 112 ? -1.363 -9.943 0.292 1.00 97.69 112 PHE A CA 1
ATOM 906 C C . PHE A 1 112 ? -0.813 -11.206 0.962 1.00 97.69 112 PHE A C 1
ATOM 908 O O . PHE A 1 112 ? -0.521 -11.169 2.153 1.00 97.69 112 PHE A O 1
ATOM 915 N N . ARG A 1 113 ? -0.675 -12.318 0.229 1.00 97.00 113 ARG A N 1
ATOM 916 C CA . ARG A 1 113 ? -0.138 -13.586 0.759 1.00 97.00 113 ARG A CA 1
ATOM 917 C C . ARG A 1 113 ? 1.312 -13.859 0.375 1.00 97.00 113 ARG A C 1
ATOM 919 O O . ARG A 1 113 ? 1.961 -14.629 1.067 1.00 97.00 113 ARG A O 1
ATOM 926 N N . ASN A 1 114 ? 1.767 -13.323 -0.754 1.00 95.50 114 ASN A N 1
ATOM 927 C CA . ASN A 1 114 ? 3.062 -13.647 -1.337 1.00 95.50 114 ASN A CA 1
ATOM 928 C C . ASN A 1 114 ? 3.671 -12.379 -1.956 1.00 95.50 114 ASN A C 1
ATOM 930 O O . ASN A 1 114 ? 3.467 -12.063 -3.130 1.00 95.50 114 ASN A O 1
ATOM 934 N N . VAL A 1 115 ? 4.346 -11.612 -1.109 1.00 95.38 115 VAL A N 1
ATOM 935 C CA . VAL A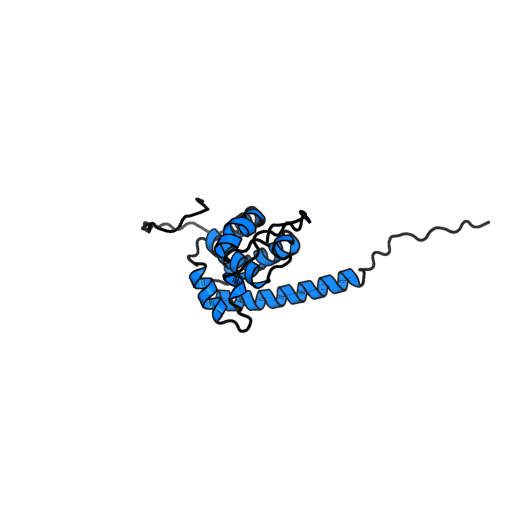 1 115 ? 4.945 -10.313 -1.391 1.00 95.38 115 VAL A CA 1
ATOM 936 C C . VAL A 1 115 ? 6.457 -10.442 -1.284 1.00 95.38 115 VAL A C 1
ATOM 938 O O . VAL A 1 115 ? 6.973 -10.929 -0.281 1.00 95.38 115 VAL A O 1
ATOM 941 N N . LEU A 1 116 ? 7.165 -9.992 -2.315 1.00 93.69 116 LEU A N 1
ATOM 942 C CA . LEU A 1 116 ? 8.624 -9.987 -2.346 1.00 93.69 116 LEU A CA 1
ATOM 943 C C . LEU A 1 116 ? 9.188 -9.090 -1.236 1.00 93.69 116 LEU A C 1
ATOM 945 O O . LEU A 1 116 ? 8.840 -7.906 -1.172 1.00 93.69 116 LEU A O 1
ATOM 949 N N . LEU A 1 117 ? 10.074 -9.637 -0.404 1.00 89.94 117 LEU A N 1
ATOM 950 C CA . LEU A 1 117 ? 10.759 -8.904 0.665 1.00 89.94 117 LEU A CA 1
ATOM 951 C C . LEU A 1 117 ? 12.108 -8.364 0.180 1.00 89.94 117 LEU A C 1
ATOM 953 O O . LEU A 1 117 ? 12.417 -7.193 0.390 1.00 89.94 117 LEU A O 1
ATOM 957 N N . ASP A 1 118 ? 12.859 -9.170 -0.573 1.00 76.62 118 ASP A N 1
ATOM 958 C CA . ASP A 1 118 ? 14.161 -8.769 -1.103 1.00 76.62 118 ASP A CA 1
ATOM 959 C C . ASP A 1 118 ? 14.029 -8.073 -2.469 1.00 76.62 118 ASP A C 1
ATOM 961 O O . ASP A 1 118 ? 13.788 -8.696 -3.504 1.00 76.62 118 ASP A O 1
ATOM 965 N N . GLY A 1 119 ? 14.165 -6.746 -2.461 1.00 60.06 119 GLY A N 1
ATOM 966 C CA . GLY A 1 119 ? 14.320 -5.937 -3.673 1.00 60.06 119 GLY A CA 1
ATOM 967 C C . GLY A 1 119 ? 15.778 -5.795 -4.122 1.00 60.06 119 GLY A C 1
ATOM 968 O O . GLY A 1 119 ? 16.028 -5.205 -5.174 1.00 60.06 119 GLY A O 1
ATOM 969 N N . SER A 1 120 ? 16.743 -6.314 -3.350 1.00 53.53 120 SER A N 1
ATOM 970 C CA . SER A 1 120 ? 18.157 -6.308 -3.711 1.00 53.53 120 SER A CA 1
ATOM 971 C C . SER A 1 120 ? 18.431 -7.437 -4.704 1.00 53.53 120 SER A C 1
ATOM 973 O O . SER A 1 120 ? 18.986 -8.491 -4.419 1.00 53.53 120 SER A O 1
ATOM 975 N N . VAL A 1 121 ? 18.098 -7.173 -5.962 1.00 46.69 121 VAL A N 1
ATOM 976 C CA . VAL A 1 121 ? 18.787 -7.781 -7.105 1.00 46.69 121 VAL A CA 1
ATOM 977 C C . VAL A 1 121 ? 20.244 -7.294 -7.136 1.00 46.69 121 VAL A C 1
ATOM 979 O O . VAL A 1 121 ? 20.713 -6.710 -8.107 1.00 46.69 121 VAL A O 1
ATOM 982 N N . VAL A 1 122 ? 21.009 -7.548 -6.071 1.00 43.69 122 VAL A N 1
ATOM 983 C CA . VAL A 1 122 ? 22.399 -7.909 -6.302 1.00 43.69 122 VAL A CA 1
ATOM 984 C C . VAL A 1 122 ? 22.319 -9.338 -6.793 1.00 43.69 122 VAL A C 1
ATOM 986 O O . VAL A 1 122 ? 21.826 -10.218 -6.094 1.00 43.69 122 VAL A O 1
ATOM 989 N N . TRP A 1 123 ? 22.790 -9.529 -8.016 1.00 47.69 123 TRP A N 1
ATOM 990 C CA . TRP A 1 123 ? 23.116 -10.777 -8.689 1.00 47.69 123 TRP A CA 1
ATOM 991 C C . TRP A 1 123 ? 24.092 -11.628 -7.858 1.00 47.69 123 TRP A C 1
ATOM 993 O O . TRP A 1 123 ? 25.190 -11.958 -8.302 1.00 47.69 123 TRP A O 1
ATOM 1003 N N . ARG A 1 124 ? 23.742 -11.952 -6.611 1.00 46.91 124 ARG A N 1
ATOM 1004 C CA . ARG A 1 124 ? 24.500 -12.845 -5.750 1.00 46.91 124 ARG A CA 1
ATOM 1005 C C . ARG A 1 124 ? 24.227 -14.251 -6.246 1.00 46.91 124 ARG A C 1
ATOM 1007 O O . ARG A 1 124 ? 23.288 -14.922 -5.840 1.00 46.91 124 ARG A O 1
ATOM 1014 N N . SER A 1 125 ? 25.033 -14.587 -7.248 1.00 48.97 125 SER A N 1
ATOM 1015 C CA . SER A 1 125 ? 25.581 -15.900 -7.544 1.00 48.97 125 SER A CA 1
ATOM 1016 C C . SER A 1 125 ? 25.033 -17.007 -6.643 1.00 48.97 125 SER A C 1
ATOM 1018 O O . SER A 1 125 ? 25.365 -17.068 -5.464 1.00 48.97 125 SER A O 1
ATOM 1020 N N . GLY A 1 126 ? 24.215 -17.874 -7.242 1.00 51.25 126 GLY A N 1
ATOM 1021 C CA . GLY A 1 126 ? 23.981 -19.245 -6.800 1.00 51.25 126 GLY A CA 1
ATOM 1022 C C . GLY A 1 126 ? 23.370 -19.417 -5.407 1.00 51.25 126 GLY A C 1
ATOM 1023 O O . GLY A 1 126 ? 24.086 -19.470 -4.419 1.00 51.25 126 GLY A O 1
ATOM 1024 N N . LYS A 1 127 ? 22.061 -19.699 -5.367 1.00 51.91 127 LYS A N 1
ATOM 1025 C CA . LYS A 1 127 ? 21.286 -20.170 -4.196 1.00 51.91 127 LYS A CA 1
ATOM 1026 C C . LYS A 1 127 ? 20.920 -19.116 -3.139 1.00 51.91 127 LYS A C 1
ATOM 1028 O O . LYS A 1 127 ? 21.389 -19.160 -2.010 1.00 51.91 127 LYS A O 1
ATOM 1033 N N . ALA A 1 128 ? 19.910 -18.312 -3.443 1.00 49.72 128 ALA A N 1
ATOM 1034 C CA . ALA A 1 128 ? 18.831 -18.032 -2.496 1.00 49.72 128 ALA A CA 1
ATOM 1035 C C . ALA A 1 128 ? 17.573 -17.744 -3.323 1.00 49.72 128 ALA A C 1
ATOM 1037 O O . ALA A 1 128 ? 17.624 -16.950 -4.260 1.00 49.72 128 ALA A O 1
ATOM 1038 N N . GLY A 1 129 ? 16.470 -18.449 -3.065 1.00 61.47 129 GLY A N 1
ATOM 1039 C CA . GLY A 1 129 ? 15.194 -18.107 -3.696 1.00 61.47 129 GLY A CA 1
ATOM 1040 C C . GLY A 1 129 ? 14.805 -16.674 -3.331 1.00 61.47 129 GLY A C 1
ATOM 1041 O O . GLY A 1 129 ? 15.177 -16.199 -2.261 1.00 61.47 129 GLY A O 1
ATOM 1042 N N . GLN A 1 130 ? 14.072 -15.989 -4.211 1.00 73.69 130 GLN A N 1
ATOM 1043 C CA . GLN A 1 130 ? 13.474 -14.697 -3.875 1.00 73.69 130 GLN A CA 1
ATOM 1044 C C . GLN A 1 130 ? 12.644 -14.861 -2.597 1.00 73.69 130 GLN A C 1
ATOM 1046 O O . GLN A 1 130 ? 11.677 -15.624 -2.590 1.00 73.69 130 GLN A O 1
ATOM 1051 N N . GLU A 1 131 ? 13.049 -14.204 -1.507 1.00 88.06 131 GLU A N 1
ATOM 1052 C CA . GLU A 1 131 ? 12.341 -14.334 -0.239 1.00 88.06 131 GLU A CA 1
ATOM 1053 C C . GLU A 1 131 ? 11.014 -13.579 -0.309 1.00 88.06 131 GLU A C 1
ATOM 1055 O O . GLU A 1 131 ? 10.952 -12.397 -0.664 1.00 88.06 131 GLU A O 1
ATOM 1060 N N . THR A 1 132 ? 9.943 -14.278 0.0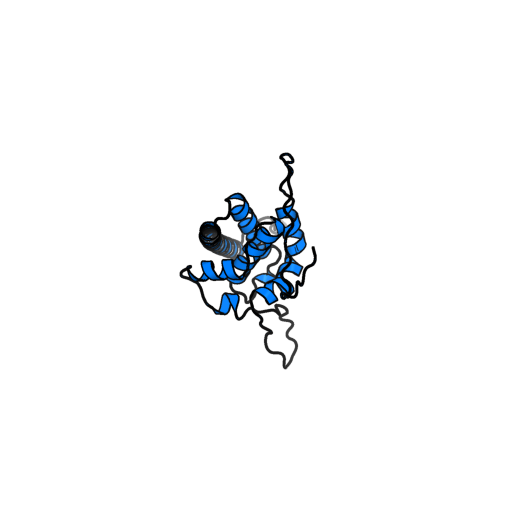48 1.00 92.12 132 THR A N 1
ATOM 1061 C CA . THR A 1 132 ? 8.586 -13.744 0.035 1.00 92.12 132 THR A CA 1
ATOM 1062 C C . THR A 1 132 ? 7.924 -13.896 1.396 1.00 92.12 132 THR A C 1
ATOM 1064 O O . THR A 1 132 ? 8.089 -14.920 2.057 1.00 92.12 132 THR A O 1
ATOM 1067 N N . GLY A 1 133 ? 7.119 -12.912 1.784 1.00 94.19 133 GLY A N 1
ATOM 1068 C CA . GLY A 1 133 ? 6.289 -12.930 2.987 1.00 94.19 133 GLY A CA 1
ATOM 1069 C C . GLY A 1 133 ? 4.861 -12.479 2.697 1.00 94.19 133 GLY A C 1
ATOM 1070 O O . GLY A 1 133 ? 4.505 -12.188 1.557 1.00 94.19 133 GLY A O 1
ATOM 1071 N N . ASP A 1 134 ? 4.020 -12.404 3.723 1.00 96.94 134 ASP A N 1
ATOM 1072 C CA . ASP A 1 134 ? 2.726 -11.736 3.585 1.00 96.9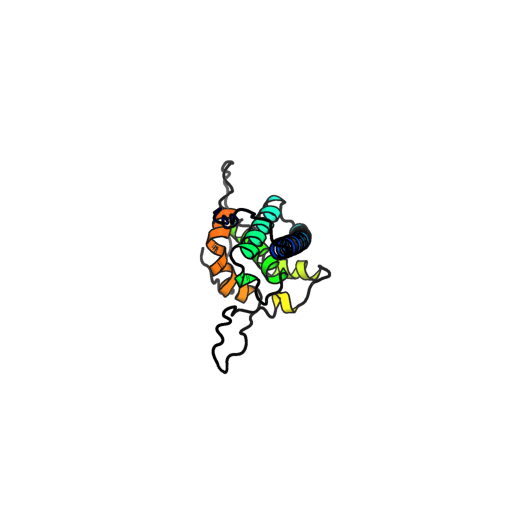4 134 ASP A CA 1
ATOM 1073 C C . ASP A 1 134 ? 2.884 -10.201 3.537 1.00 96.94 134 ASP A C 1
ATOM 1075 O O . ASP A 1 134 ? 3.975 -9.645 3.702 1.00 96.94 134 ASP A O 1
ATOM 1079 N N . ILE A 1 135 ? 1.778 -9.494 3.285 1.00 98.00 135 ILE A N 1
ATOM 1080 C CA . ILE A 1 135 ? 1.790 -8.025 3.200 1.00 98.00 135 ILE A CA 1
ATOM 1081 C C . ILE A 1 135 ? 2.206 -7.343 4.503 1.00 98.00 135 ILE A C 1
ATOM 1083 O O . ILE A 1 135 ? 2.729 -6.233 4.460 1.00 98.00 135 ILE A O 1
ATOM 1087 N N . ILE A 1 136 ? 1.985 -7.986 5.650 1.00 97.88 136 ILE A N 1
ATOM 1088 C CA . ILE A 1 136 ? 2.321 -7.424 6.958 1.00 97.88 136 ILE A CA 1
ATOM 1089 C C . ILE A 1 136 ? 3.834 -7.500 7.149 1.00 97.88 136 ILE A C 1
ATOM 1091 O O . ILE A 1 136 ? 4.458 -6.503 7.515 1.00 97.88 136 ILE A O 1
ATOM 1095 N N . ARG A 1 137 ? 4.440 -8.645 6.821 1.00 96.19 137 ARG A N 1
ATOM 1096 C CA . ARG A 1 137 ? 5.892 -8.824 6.827 1.00 96.19 137 ARG A CA 1
ATOM 1097 C C . ARG A 1 137 ? 6.572 -7.840 5.878 1.00 96.19 137 ARG A C 1
ATOM 1099 O O . ARG A 1 137 ? 7.472 -7.123 6.300 1.00 96.19 137 ARG A O 1
ATOM 1106 N N . PHE A 1 138 ? 6.068 -7.702 4.649 1.00 96.50 138 PHE A N 1
ATOM 1107 C CA . PHE A 1 138 ? 6.545 -6.679 3.709 1.00 96.50 138 PHE A CA 1
ATOM 1108 C C . PHE A 1 138 ? 6.405 -5.256 4.260 1.00 96.50 138 PHE A C 1
ATOM 1110 O O . PHE A 1 138 ? 7.329 -4.449 4.146 1.00 96.50 138 PHE A O 1
ATOM 1117 N N . TYR A 1 139 ? 5.264 -4.937 4.875 1.00 97.50 139 TYR A N 1
ATOM 1118 C CA . TYR A 1 139 ? 5.038 -3.620 5.452 1.00 97.50 139 TYR A CA 1
ATOM 1119 C C . TYR A 1 139 ? 6.079 -3.289 6.530 1.00 97.50 139 TYR A C 1
ATOM 1121 O O . TYR A 1 139 ? 6.686 -2.219 6.495 1.00 97.50 139 TYR A O 1
ATOM 1129 N N . ASN A 1 140 ? 6.304 -4.216 7.460 1.00 96.00 140 ASN A N 1
ATOM 1130 C CA . ASN A 1 140 ? 7.200 -4.009 8.594 1.00 96.00 140 ASN A CA 1
ATOM 1131 C C . ASN A 1 140 ? 8.679 -4.025 8.187 1.00 96.00 140 ASN A C 1
ATOM 1133 O O . ASN A 1 140 ? 9.432 -3.154 8.613 1.00 96.00 140 ASN A O 1
ATOM 1137 N N . GLU A 1 141 ? 9.092 -4.996 7.369 1.00 94.25 141 GLU A N 1
ATOM 1138 C CA . GLU A 1 141 ? 10.507 -5.232 7.050 1.00 94.25 141 GLU A CA 1
ATOM 1139 C C . GLU A 1 141 ? 11.022 -4.357 5.901 1.00 94.25 141 GLU A C 1
ATOM 1141 O O . GLU A 1 141 ? 12.222 -4.113 5.819 1.00 94.25 141 GLU A O 1
ATOM 1146 N N . VAL A 1 142 ? 10.140 -3.871 5.019 1.00 93.75 142 VAL A N 1
ATOM 1147 C CA . VAL A 1 142 ? 10.550 -3.173 3.788 1.00 93.75 142 VAL A CA 1
ATOM 1148 C C . VAL A 1 142 ? 9.896 -1.802 3.661 1.00 93.75 142 VAL A C 1
ATOM 1150 O O . VAL A 1 142 ? 10.584 -0.793 3.530 1.00 93.75 142 VAL A O 1
ATOM 1153 N N . PHE A 1 143 ? 8.564 -1.730 3.719 1.00 95.69 143 PHE A N 1
ATOM 1154 C CA . PHE A 1 143 ? 7.849 -0.487 3.423 1.00 95.69 143 PHE A CA 1
ATOM 1155 C C . PHE A 1 143 ? 8.092 0.608 4.472 1.00 95.69 143 PHE A C 1
ATOM 1157 O O . PHE A 1 143 ? 8.362 1.756 4.113 1.00 95.69 143 PHE A O 1
ATOM 1164 N N . VAL A 1 144 ? 7.990 0.280 5.766 1.00 95.12 144 VAL A N 1
ATOM 1165 C CA . VAL A 1 144 ? 8.195 1.249 6.854 1.00 95.12 144 VAL A CA 1
ATOM 1166 C C . VAL A 1 144 ? 9.623 1.798 6.861 1.00 95.12 144 VAL A C 1
ATOM 1168 O O . VAL A 1 144 ? 9.744 3.024 6.875 1.00 95.12 144 VAL A O 1
ATOM 1171 N N . PRO A 1 145 ? 10.693 0.977 6.807 1.00 94.06 145 PRO A N 1
ATOM 1172 C CA . PRO A 1 145 ? 12.062 1.489 6.732 1.00 94.06 145 PRO A CA 1
ATOM 1173 C C . PRO A 1 145 ? 12.276 2.535 5.631 1.00 94.06 145 PRO A C 1
ATOM 1175 O O . PRO A 1 145 ? 12.923 3.546 5.889 1.00 94.06 145 PRO A O 1
ATOM 1178 N N . SER A 1 146 ? 11.674 2.343 4.452 1.00 93.44 146 SER A N 1
ATOM 1179 C CA . SER A 1 146 ? 11.778 3.285 3.329 1.00 93.44 146 SER A CA 1
ATOM 1180 C C . SER A 1 146 ? 10.901 4.534 3.470 1.00 93.44 146 SER A C 1
ATOM 1182 O O . SER A 1 146 ? 11.285 5.605 3.026 1.00 93.44 146 SER A O 1
ATOM 1184 N N . THR A 1 147 ? 9.714 4.442 4.079 1.00 94.81 147 THR A N 1
ATOM 1185 C CA . THR A 1 147 ? 8.707 5.528 4.010 1.00 94.81 147 THR A CA 1
ATOM 1186 C C . THR A 1 147 ? 8.455 6.261 5.327 1.00 94.81 147 THR A C 1
ATOM 1188 O O . THR A 1 147 ? 7.745 7.270 5.345 1.00 94.81 147 THR A O 1
ATOM 1191 N N . LYS A 1 148 ? 9.017 5.785 6.445 1.00 92.88 148 LYS A N 1
ATOM 1192 C CA . LYS A 1 148 ? 8.726 6.269 7.807 1.00 92.88 148 LYS A CA 1
ATOM 1193 C C . LYS A 1 148 ? 8.828 7.788 7.955 1.00 92.88 148 LYS A C 1
ATOM 1195 O O . LYS A 1 148 ? 7.917 8.399 8.511 1.00 92.88 148 LYS A O 1
ATOM 1200 N N . SER A 1 149 ? 9.918 8.394 7.484 1.00 93.50 149 SER A N 1
ATOM 1201 C CA . SER A 1 149 ? 10.156 9.842 7.598 1.00 93.50 149 SER A CA 1
ATOM 1202 C C . SER A 1 149 ? 9.035 10.644 6.932 1.00 93.50 149 SER A C 1
ATOM 1204 O O . SER A 1 149 ? 8.468 11.555 7.539 1.00 93.50 149 SER A O 1
ATOM 1206 N N . PHE A 1 150 ? 8.648 10.244 5.722 1.00 95.56 150 PHE A N 1
ATOM 1207 C CA . PHE A 1 150 ? 7.577 10.877 4.968 1.00 95.56 150 PHE A CA 1
ATOM 1208 C C . PHE A 1 150 ? 6.200 10.660 5.608 1.00 95.56 150 PHE A C 1
ATOM 1210 O O . PHE A 1 150 ? 5.424 11.608 5.730 1.00 95.56 150 PHE A O 1
ATOM 1217 N N . LEU A 1 151 ? 5.888 9.439 6.060 1.00 94.69 151 LEU A N 1
ATOM 1218 C CA . LEU A 1 151 ? 4.608 9.144 6.718 1.00 94.69 151 LEU A CA 1
ATOM 1219 C C . LEU A 1 151 ? 4.405 10.009 7.968 1.00 94.69 151 LEU A C 1
ATOM 1221 O O . LEU A 1 151 ? 3.321 10.559 8.161 1.00 94.69 151 LEU A O 1
ATOM 1225 N N . LEU A 1 152 ? 5.453 10.190 8.778 1.00 92.81 152 LEU A N 1
ATOM 1226 C CA . LEU A 1 152 ? 5.411 11.066 9.949 1.00 92.81 152 LEU A CA 1
ATOM 1227 C C . LEU A 1 152 ? 5.227 12.537 9.559 1.00 92.81 152 LEU A C 1
ATOM 1229 O O . LEU A 1 152 ? 4.433 13.235 10.184 1.00 92.81 152 LEU A O 1
ATOM 1233 N N . GLN A 1 153 ? 5.894 13.012 8.506 1.00 92.00 153 GLN A N 1
ATOM 1234 C CA . GLN A 1 153 ? 5.720 14.384 8.021 1.00 92.00 153 GLN A CA 1
ATOM 1235 C C . GLN A 1 153 ? 4.286 14.642 7.532 1.00 92.00 153 GLN A C 1
ATOM 1237 O O . GLN A 1 153 ? 3.685 15.669 7.858 1.00 92.00 153 GLN A O 1
ATOM 1242 N N . VAL A 1 154 ? 3.711 13.707 6.770 1.00 88.38 154 VAL A N 1
ATOM 1243 C CA . VAL A 1 154 ? 2.337 13.817 6.258 1.00 88.38 154 VAL A CA 1
ATOM 1244 C C . VAL A 1 154 ? 1.303 13.696 7.379 1.00 88.38 154 VAL A C 1
ATOM 1246 O O . VAL A 1 154 ? 0.299 14.407 7.341 1.00 88.38 154 VAL A O 1
ATOM 1249 N N . GLY A 1 155 ? 1.556 12.856 8.387 1.00 77.06 155 GLY A N 1
ATOM 1250 C CA . GLY A 1 155 ? 0.723 12.752 9.588 1.00 77.06 155 GLY A CA 1
ATOM 1251 C C . GLY A 1 155 ? 0.757 14.019 10.451 1.00 77.06 155 GLY A C 1
ATOM 1252 O O . GLY A 1 155 ? -0.289 14.475 10.907 1.00 77.06 155 GLY A O 1
ATOM 1253 N N . SER A 1 156 ? 1.937 14.629 10.602 1.00 72.94 156 SER A N 1
ATOM 1254 C CA . SER A 1 156 ? 2.159 15.850 11.394 1.00 72.94 156 SER A CA 1
ATOM 1255 C C . SER A 1 156 ? 1.731 17.140 10.699 1.00 72.94 156 SER A C 1
ATOM 1257 O O . SER A 1 156 ? 1.573 18.159 11.363 1.00 72.94 156 SER A O 1
ATOM 1259 N N . SER A 1 157 ? 1.479 17.124 9.386 1.00 60.66 157 SER A N 1
ATOM 1260 C CA . SER A 1 157 ? 0.985 18.291 8.627 1.00 60.66 157 SER A CA 1
ATOM 1261 C C . SER A 1 157 ? -0.459 18.704 8.995 1.00 60.66 157 SER A C 1
ATOM 1263 O O . SER A 1 157 ? -1.123 19.411 8.241 1.00 60.66 157 SER A O 1
ATOM 1265 N N . ALA A 1 158 ? -0.960 18.260 10.149 1.00 53.41 158 ALA A N 1
ATOM 1266 C CA . ALA A 1 158 ? -2.183 18.710 10.792 1.00 53.41 158 ALA A CA 1
ATOM 1267 C C . ALA A 1 158 ? -1.853 19.744 11.890 1.00 53.41 158 ALA A C 1
ATOM 1269 O O . ALA A 1 158 ? -1.896 19.446 13.078 1.00 53.41 158 ALA A O 1
ATOM 1270 N N . GLY A 1 159 ? -1.529 20.971 11.493 1.00 39.00 159 GLY A N 1
ATOM 1271 C CA . GLY A 1 159 ? -1.603 22.152 12.360 1.00 39.00 159 GLY A CA 1
ATOM 1272 C C . GLY A 1 159 ? -2.145 23.281 11.494 1.00 39.00 159 GLY A C 1
ATOM 1273 O O . GLY A 1 159 ? -1.461 23.708 10.574 1.00 39.00 159 GLY A O 1
ATOM 1274 N N . VAL A 1 160 ? -3.419 23.664 11.596 1.00 38.41 160 VAL A N 1
ATOM 1275 C CA . VAL A 1 160 ? -4.018 24.375 12.735 1.00 38.41 160 VAL A CA 1
ATOM 1276 C C . VAL A 1 160 ? -5.467 23.915 12.984 1.00 38.41 160 VAL A C 1
ATOM 1278 O O . VAL A 1 160 ? -6.277 24.001 12.067 1.00 38.41 160 VAL A O 1
ATOM 1281 N N . ALA A 1 161 ? -5.788 23.482 14.216 1.00 32.09 161 ALA A N 1
ATOM 1282 C CA . ALA A 1 161 ? -6.947 23.937 15.017 1.00 32.09 161 ALA A CA 1
ATOM 1283 C C . ALA A 1 161 ? -7.151 23.106 16.315 1.00 32.09 161 ALA A C 1
ATOM 1285 O O . ALA A 1 161 ? -7.532 21.945 16.253 1.00 32.09 161 ALA A O 1
ATOM 1286 N N . VAL A 1 162 ? -6.919 23.786 17.453 1.00 36.22 162 VAL A N 1
ATOM 1287 C CA . VAL A 1 162 ? -7.598 23.775 18.780 1.00 36.22 162 VAL A CA 1
ATOM 1288 C C . VAL A 1 162 ? -7.786 22.448 19.565 1.00 36.22 162 VAL A C 1
ATOM 1290 O O . VAL A 1 162 ? -8.269 21.458 19.023 1.00 36.22 162 VAL A O 1
ATOM 1293 N N . PRO A 1 163 ? -7.480 22.426 20.887 1.00 41.22 163 PRO A N 1
ATOM 1294 C CA . PRO A 1 163 ? -7.587 21.234 21.725 1.00 41.22 163 PRO A CA 1
ATOM 1295 C C . PRO A 1 163 ? -9.011 21.013 22.255 1.00 41.22 163 PRO A C 1
ATOM 1297 O O . PRO A 1 163 ? -9.674 21.939 22.721 1.00 41.22 163 PRO A O 1
ATOM 1300 N N . SER A 1 164 ? -9.461 19.759 22.280 1.00 32.97 164 SER A N 1
ATOM 1301 C CA . SER A 1 164 ? -10.489 19.322 23.225 1.00 32.97 164 SER A CA 1
ATOM 1302 C C . SER A 1 164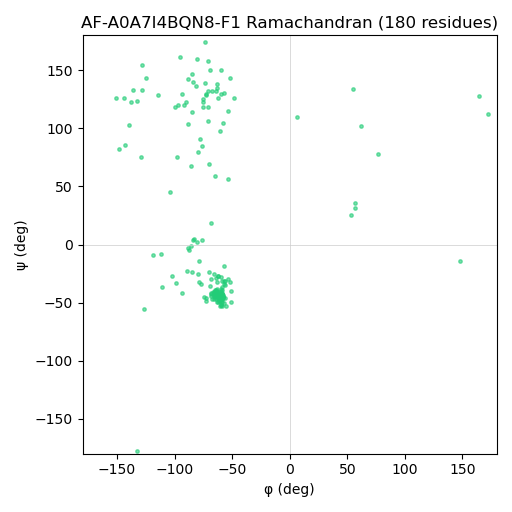 ? -10.163 17.956 23.813 1.00 32.97 164 SER A C 1
ATOM 1304 O O . SER A 1 164 ? -9.936 16.966 23.124 1.00 32.97 164 SER A O 1
ATOM 1306 N N . SER A 1 165 ? -10.099 17.992 25.136 1.00 39.25 165 SER A N 1
ATOM 1307 C CA . SER A 1 165 ? -10.044 16.918 26.112 1.00 39.25 165 SER A CA 1
ATOM 1308 C C . SER A 1 165 ? -11.147 15.872 25.936 1.00 39.25 165 SER A C 1
ATOM 1310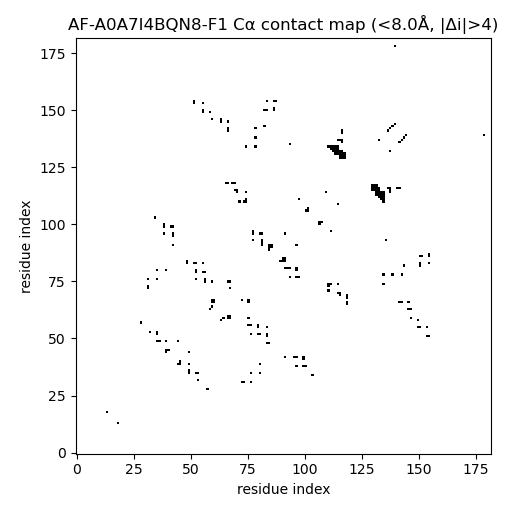 O O . SER A 1 165 ? -12.293 16.231 25.687 1.00 39.25 165 SER A O 1
ATOM 1312 N N . VAL A 1 166 ? -10.815 14.604 26.181 1.00 34.75 166 VAL A N 1
ATOM 1313 C CA . VAL A 1 166 ? -11.269 13.762 27.313 1.00 34.75 166 VAL A CA 1
ATOM 1314 C C . VAL A 1 166 ? -10.945 12.305 26.952 1.00 34.75 166 VAL A C 1
ATOM 1316 O O . VAL A 1 166 ? -11.232 11.839 25.852 1.00 34.75 166 VAL A O 1
ATOM 1319 N N . GLY A 1 167 ? -10.261 11.620 27.869 1.00 36.06 167 GLY A N 1
ATOM 1320 C CA . GLY A 1 167 ? -9.712 10.282 27.675 1.00 36.06 167 GLY A CA 1
ATOM 1321 C C . GLY A 1 167 ? -10.716 9.141 27.832 1.00 36.06 167 GLY A C 1
ATOM 1322 O O . GLY A 1 167 ? -11.728 9.261 28.516 1.00 36.06 167 GLY A O 1
ATOM 1323 N N . VAL A 1 168 ? -10.348 8.000 27.249 1.00 33.16 168 VAL A N 1
ATOM 1324 C CA . VAL A 1 168 ? -10.851 6.667 27.602 1.00 33.16 168 VAL A CA 1
ATOM 1325 C C . VAL A 1 168 ? -9.635 5.724 27.633 1.00 33.16 168 VAL A C 1
ATOM 1327 O O . VAL A 1 168 ? -8.812 5.807 26.716 1.00 33.16 168 VAL A O 1
ATOM 1330 N N . PRO A 1 169 ? -9.447 4.868 28.658 1.00 34.25 169 PRO A N 1
ATOM 1331 C CA . PRO A 1 169 ? -8.307 3.957 28.715 1.00 34.25 169 PRO A CA 1
ATOM 1332 C C . PRO A 1 169 ? -8.480 2.803 27.715 1.00 34.25 169 PRO A C 1
ATOM 1334 O O . PRO A 1 169 ? -9.569 2.254 27.575 1.00 34.25 169 PRO A O 1
ATOM 1337 N N . TYR A 1 170 ? -7.396 2.432 27.032 1.00 33.12 170 TYR A N 1
ATOM 1338 C CA . TYR A 1 170 ? -7.345 1.335 26.063 1.00 33.12 170 TYR A CA 1
ATOM 1339 C C . TYR A 1 170 ? -6.939 0.027 26.762 1.00 33.12 170 TYR A C 1
ATOM 1341 O O . TYR A 1 170 ? -5.842 -0.055 27.321 1.00 33.12 170 TYR A O 1
ATOM 1349 N N . GLU A 1 171 ? -7.792 -1.000 26.717 1.00 33.00 171 GLU A N 1
ATOM 1350 C CA . GLU A 1 171 ? -7.419 -2.364 27.106 1.00 33.00 171 GLU A CA 1
ATOM 1351 C C . GLU A 1 171 ? -6.563 -3.020 26.012 1.00 33.00 171 GLU A C 1
ATOM 1353 O O . GLU A 1 171 ? -6.943 -3.132 24.846 1.00 33.00 171 GLU A O 1
ATOM 1358 N N . ARG A 1 172 ? -5.365 -3.441 26.418 1.00 38.69 172 ARG A N 1
ATOM 1359 C CA . ARG A 1 172 ? -4.340 -4.096 25.603 1.00 38.69 172 ARG A CA 1
ATOM 1360 C C . ARG A 1 172 ? -4.626 -5.597 25.547 1.00 38.69 172 ARG A C 1
ATOM 1362 O O . ARG A 1 172 ? -4.451 -6.272 26.556 1.00 38.69 172 ARG A O 1
ATOM 1369 N N . ASN A 1 173 ? -4.967 -6.134 24.375 1.00 40.31 173 ASN A N 1
ATOM 1370 C CA . ASN A 1 173 ? -4.998 -7.584 24.170 1.00 40.31 173 ASN A CA 1
ATOM 1371 C C . ASN A 1 173 ? -3.639 -8.101 23.680 1.00 40.31 173 ASN A C 1
ATOM 1373 O O . ASN A 1 173 ? -3.091 -7.642 22.680 1.00 40.31 173 ASN A O 1
ATOM 1377 N N . GLN A 1 174 ? -3.100 -9.039 24.457 1.00 40.91 174 GLN A N 1
ATOM 1378 C CA . GLN A 1 174 ? -1.838 -9.748 24.268 1.00 40.91 174 GLN A CA 1
ATOM 1379 C C . GLN A 1 174 ? -1.941 -10.736 23.098 1.00 40.91 174 GLN A C 1
ATOM 1381 O O . GLN A 1 174 ? -2.883 -11.523 23.044 1.00 40.91 174 GLN A O 1
ATOM 1386 N N . GLY A 1 175 ? -0.955 -10.731 22.194 1.00 41.91 175 GLY A N 1
ATOM 1387 C CA . GLY A 1 175 ? -0.784 -11.806 21.207 1.00 41.91 175 GLY A CA 1
ATOM 1388 C C . GLY A 1 175 ? -0.208 -11.416 19.845 1.00 41.91 175 GLY A C 1
ATOM 1389 O O . GLY A 1 175 ? 0.228 -12.299 19.116 1.00 41.91 175 GLY A O 1
ATOM 1390 N N . GLU A 1 176 ? -0.153 -10.134 19.491 1.00 49.50 176 GLU A N 1
ATOM 1391 C CA . GLU A 1 176 ? 0.508 -9.690 18.259 1.00 49.50 176 GLU A CA 1
ATOM 1392 C C . GLU A 1 176 ? 1.897 -9.163 18.611 1.00 49.50 176 GLU A C 1
ATOM 1394 O O . GLU A 1 176 ? 2.035 -8.228 19.399 1.00 49.50 176 GLU A O 1
ATOM 1399 N N . GLY A 1 177 ? 2.938 -9.802 18.072 1.00 46.44 177 GLY A N 1
ATOM 1400 C CA . GLY A 1 177 ? 4.296 -9.280 18.140 1.00 46.44 177 GLY A CA 1
ATOM 1401 C C . GLY A 1 177 ? 4.320 -7.928 17.447 1.00 46.44 177 GLY A C 1
ATOM 1402 O O . GLY A 1 177 ? 4.351 -7.879 16.223 1.00 46.44 177 GLY A O 1
ATOM 1403 N N . ASP A 1 178 ? 4.234 -6.864 18.238 1.00 47.12 178 ASP A N 1
ATOM 1404 C CA . ASP A 1 178 ? 4.294 -5.476 17.808 1.00 47.12 178 ASP A CA 1
ATOM 1405 C C . ASP A 1 178 ? 5.728 -5.157 17.365 1.00 47.12 178 ASP A C 1
ATOM 1407 O O . ASP A 1 178 ? 6.613 -5.036 18.216 1.00 47.12 178 ASP A O 1
ATOM 1411 N N . PRO A 1 179 ? 6.017 -5.028 16.057 1.00 48.38 179 PRO A N 1
ATOM 1412 C CA . PRO A 1 179 ? 7.368 -4.722 15.612 1.00 48.38 179 PRO A CA 1
ATOM 1413 C C . PRO A 1 179 ? 7.681 -3.228 15.739 1.00 48.38 179 PRO A C 1
ATOM 1415 O O . PRO A 1 179 ? 8.750 -2.805 15.310 1.00 48.38 179 PRO A O 1
ATOM 1418 N N . LEU A 1 180 ? 6.764 -2.398 16.254 1.00 46.47 180 LEU A N 1
ATOM 1419 C CA . LEU A 1 180 ? 6.921 -0.949 16.279 1.00 46.47 180 LEU A CA 1
ATOM 1420 C C . LEU A 1 180 ? 6.227 -0.340 17.503 1.00 46.47 180 LEU A C 1
ATOM 1422 O O . LEU A 1 180 ? 5.148 0.243 17.381 1.00 46.47 180 LEU A O 1
ATOM 1426 N N . SER A 1 181 ? 6.915 -0.374 18.646 1.00 40.69 181 SER A N 1
ATOM 1427 C CA . SER A 1 181 ? 6.697 0.611 19.705 1.00 40.69 181 SER A CA 1
ATOM 1428 C C . SER A 1 181 ? 6.949 2.013 19.130 1.00 40.69 181 SER A C 1
ATOM 1430 O O . SER A 1 181 ? 8.101 2.387 18.884 1.00 40.69 181 SER A O 1
ATOM 1432 N N . TRP A 1 182 ? 5.876 2.758 18.874 1.00 59.16 182 TRP A N 1
ATOM 1433 C CA . TRP A 1 182 ? 5.907 4.219 18.800 1.00 59.16 182 TRP A CA 1
ATOM 1434 C C . TRP A 1 182 ? 5.494 4.781 20.151 1.00 59.16 182 TRP A C 1
ATOM 1436 O O . TRP A 1 182 ? 4.455 4.312 20.670 1.00 59.16 182 TRP A O 1
#

Mean predicted aligned error: 11.54 Å

Seconda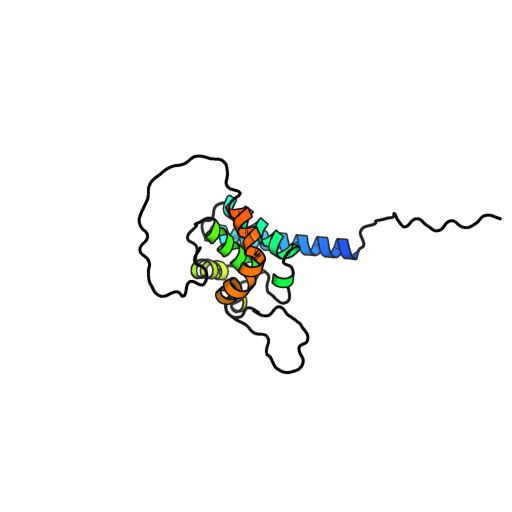ry structure (DSSP, 8-state):
-PPPPPPPS---PPPHHHHHHHHHHHHHHHHHHHHHHHHHHHTT--HHHHHHHHHHHHHHHHT-GGGTTTS-HHHHHHHHHHHHHHHTT----HHHHHHHHTTSTT--THHHHSEE---------S-----EE-HHHHIIIIIHHHHHHHHHHHHH---S--------PPP--S-S--S---

Radius of gyration: 21.25 Å; Cα contacts (8 Å, |Δi|>4): 142; chains: 1; bounding box: 54×52×72 Å

Solvent-accessible surface area (backbone atoms only — not comparable to full-atom values): 11452 Å² total; per-residue (Å²): 139,85,81,84,78,76,83,77,87,85,69,88,64,83,45,73,65,56,54,51,50,52,56,50,51,53,51,53,50,54,54,47,50,53,53,49,48,60,43,35,56,76,69,72,50,52,72,70,55,53,52,52,25,50,52,43,46,52,45,40,63,72,73,40,45,65,72,51,55,97,49,59,69,66,43,55,51,56,44,27,48,43,51,47,31,55,60,63,72,41,96,66,51,71,68,57,53,51,60,53,44,65,74,40,94,82,57,54,73,48,56,51,58,54,24,72,55,68,66,73,82,64,86,68,74,83,89,70,76,87,48,62,32,32,44,64,55,28,34,64,75,45,49,41,78,76,41,46,72,59,50,52,51,66,42,61,68,73,75,90,84,86,92,80,91,82,90,77,90,82,86,84,82,87,84,73,88,71,91,66,92,124

Foldseek 3Di:
DDDDDDDDPPPPDQDPVNVVVVVVVVVVLVVLLVLLVQLCVQVVHDPLLSVQLSVLLVCCVPPVVLLPPVADSVLSSLLSSVLLCVLLVHDDDSVSSLVSLVVDPPDDPCSFAWTFQDSPPPVPPDDDPRDTGGSVCSSLRPVCVRCVVVSNVSSVVDDDDDDDDDDDDDDDDDDDPDSDDD

Organism: Physcomitrium patens (NCBI:txid3218)

Nearest PDB structures (foldseek):
  7smc-assembly1_A  TM=9.787E-01  e=3.632E-09  Homo sapiens
  4yoz-assembly1_A  TM=9.227E-01  e=3.264E-09  Homo sapiens
  1o9k-assembly2_D  TM=8.641E-01  e=1.389E-09  Homo sapiens
  3pom-assembly2_B  TM=9.563E-01  e=1.380E-08  Homo sapiens
  4elj-assembly1_A  TM=9.628E-01  e=2.762E-08  Homo sapiens